Protein AF-A0AA37T1U9-F1 (afdb_monomer_lite)

Organism: NCBI:txid1444977

Radius of gyration: 21.86 Å; chains: 1; bounding box: 55×35×56 Å

Foldseek 3Di:
DVVLVPNVVCVVVVVVVLVVVVVVLVVVVVVCVVVVPLDDPVLNVVLVVLSVCLSPPVNPDDLVRNLVSVLVSLVSVLVSLVSNLVVVLVVLVVVLVVVVVPDPPPDPVNVLSVLLSVLLNLLSCLLSHLLSVLLSLLVSLLSLQLVLLVVQHHDPVSLVSLVVSLVVNVVSLVVSLVSLVVSCVSVVNQQVLSCVSVVCPVLSVCLSVLCVPQRNDPDRRPDNSVVSNVSSVVSSVSSVSSSVSSVVSSVVVVVVVVVVVVVVVVVD

Secondary structure (DSSP, 8-state):
-TTTTT-GGGHHHHHHHHHHHHHHHHHHHHHHHHTTTSS-HHHHHHHHHHHHHHHHHTTTS-HHHHHHHHHHHHHHHHHHHHHHHHHHHHHHHHHHHHHTTS-----HHHHHHHHHHHHHHHHHHIIIIIHHHHHHHHHHHHHHHHHHHHHT---HHHHHHHHHHHHHHHHHHHHHHHHHHHHHHHTTT--TTTTHHHHTHHHHHHHHHHIIIIISSSSPP-S-HHHHHHHHHHHHHHHHHHHHHHHHHHHHHHHHHHHHHHHHHTT-

pLDDT: mean 86.84, std 13.23, range [40.62, 98.62]

Structure (mmCIF, N/CA/C/O backbone):
data_AF-A0AA37T1U9-F1
#
_entry.id   AF-A0AA37T1U9-F1
#
loop_
_atom_site.group_PDB
_atom_site.id
_atom_site.type_symbol
_atom_site.label_atom_id
_atom_site.label_alt_id
_atom_site.label_comp_id
_atom_site.label_asym_id
_atom_site.label_entity_id
_atom_site.label_seq_id
_atom_site.pdbx_PDB_ins_code
_atom_site.Cartn_x
_atom_site.Cartn_y
_atom_site.Cartn_z
_atom_site.occupancy
_atom_site.B_iso_or_equiv
_atom_site.auth_seq_id
_atom_site.auth_comp_id
_atom_site.auth_asym_id
_atom_site.auth_atom_id
_atom_site.pdbx_PDB_model_num
ATOM 1 N N . MET A 1 1 ? -7.466 -6.494 13.284 1.00 63.72 1 MET A N 1
ATOM 2 C CA . MET A 1 1 ? -8.206 -5.483 14.079 1.00 63.72 1 MET A CA 1
ATOM 3 C C . MET A 1 1 ? -9.624 -5.948 14.398 1.00 63.72 1 MET A C 1
ATOM 5 O O . MET A 1 1 ? -9.853 -6.275 15.550 1.00 63.72 1 MET A O 1
ATOM 9 N N . SER A 1 2 ? -10.537 -6.102 13.427 1.00 65.94 2 SER A N 1
ATOM 10 C CA . SER A 1 2 ? -11.928 -6.525 13.705 1.00 65.94 2 SER A CA 1
ATOM 11 C C . SER A 1 2 ? -12.044 -7.895 14.392 1.00 65.94 2 SER A C 1
ATOM 13 O O . SER A 1 2 ? -12.827 -8.045 15.319 1.00 65.94 2 SER A O 1
ATOM 15 N N . LEU A 1 3 ? -11.214 -8.879 14.024 1.00 77.38 3 LEU A N 1
ATOM 16 C CA . LEU A 1 3 ? -11.204 -10.187 14.699 1.00 77.38 3 LEU A CA 1
ATOM 17 C C . LEU A 1 3 ? -10.866 -10.078 16.200 1.00 77.38 3 LEU A C 1
ATOM 19 O O . LEU A 1 3 ? -11.567 -10.642 17.030 1.00 77.38 3 LEU A O 1
ATOM 23 N N . ILE A 1 4 ? -9.828 -9.308 16.546 1.00 76.44 4 ILE A N 1
ATOM 24 C CA . ILE A 1 4 ? -9.384 -9.096 17.939 1.00 76.44 4 ILE A CA 1
ATOM 25 C C . ILE A 1 4 ? -10.393 -8.228 18.708 1.00 76.44 4 ILE A C 1
ATOM 27 O O . ILE A 1 4 ? -10.568 -8.393 19.909 1.00 76.44 4 ILE A O 1
ATOM 31 N N . ALA A 1 5 ? -11.128 -7.360 18.009 1.00 64.44 5 ALA A N 1
ATOM 32 C CA . ALA A 1 5 ? -12.250 -6.609 18.570 1.00 64.44 5 ALA A CA 1
ATOM 33 C C . ALA A 1 5 ? -13.519 -7.465 18.808 1.00 64.44 5 ALA A C 1
ATOM 35 O O . ALA A 1 5 ? -14.554 -6.913 19.172 1.00 64.44 5 ALA A O 1
ATOM 36 N N . GLY A 1 6 ? -13.457 -8.791 18.610 1.00 67.94 6 GLY A N 1
ATOM 37 C CA . GLY A 1 6 ? -14.530 -9.739 18.940 1.00 67.94 6 GLY A CA 1
ATOM 38 C C . GLY A 1 6 ? -15.396 -10.195 17.761 1.00 67.94 6 GLY A C 1
ATOM 39 O O . GLY A 1 6 ? -16.350 -10.944 17.958 1.00 67.94 6 GLY A O 1
ATOM 40 N N . TYR A 1 7 ? -15.084 -9.786 16.527 1.00 69.31 7 TYR A N 1
ATOM 41 C CA . TYR A 1 7 ? -15.850 -10.187 15.343 1.00 69.31 7 TYR A CA 1
ATOM 42 C C . TYR A 1 7 ? -15.327 -11.513 14.763 1.00 69.31 7 TYR A C 1
ATOM 44 O O . TYR A 1 7 ? -14.538 -11.532 13.814 1.00 69.31 7 TYR A O 1
ATOM 52 N N . GLU A 1 8 ? -15.791 -12.639 15.311 1.00 77.38 8 GLU A N 1
ATOM 53 C CA . GLU A 1 8 ? -15.346 -13.996 14.932 1.00 77.38 8 GLU A CA 1
ATOM 54 C C . GLU A 1 8 ? -15.611 -14.371 13.465 1.00 77.38 8 GLU A C 1
ATOM 56 O O . GLU A 1 8 ? -14.924 -15.229 12.910 1.00 77.38 8 GLU A O 1
ATOM 61 N N . GLN A 1 9 ? -16.551 -13.691 12.802 1.00 77.69 9 GLN A N 1
ATOM 62 C CA . GLN A 1 9 ? -16.885 -13.907 11.388 1.00 77.69 9 GLN A CA 1
ATOM 63 C C . GLN A 1 9 ? -15.682 -13.763 10.435 1.00 77.69 9 GLN A C 1
ATOM 65 O O . GLN A 1 9 ? -15.676 -14.356 9.361 1.00 77.69 9 GLN A O 1
ATOM 70 N N . PHE A 1 10 ? -14.640 -13.028 10.839 1.00 79.19 10 PHE A N 1
ATOM 71 C CA . PHE A 1 10 ? -13.419 -12.834 10.051 1.00 79.19 10 PHE A CA 1
ATOM 72 C C . PHE A 1 10 ? -12.339 -13.898 10.306 1.00 79.19 10 PHE A C 1
ATOM 74 O O . PHE A 1 10 ? -11.266 -13.836 9.709 1.00 79.19 10 PHE A O 1
ATOM 81 N N . SER A 1 11 ? -12.579 -14.871 11.190 1.00 82.94 11 SER A N 1
ATOM 82 C CA . SER A 1 11 ? -11.563 -15.842 11.622 1.00 82.94 11 SER A CA 1
ATOM 83 C C . SER A 1 11 ? -11.052 -16.722 10.473 1.00 82.94 11 SER A C 1
ATOM 85 O O . SER A 1 11 ? -9.843 -16.879 10.286 1.00 82.94 11 SER A O 1
ATOM 87 N N . SER A 1 12 ? -11.956 -17.251 9.643 1.00 86.44 12 SER A N 1
ATOM 88 C CA . SER A 1 12 ? -11.595 -18.125 8.516 1.00 86.44 12 SER A CA 1
ATOM 89 C C . SER A 1 12 ? -10.778 -17.390 7.448 1.00 86.44 12 SER A C 1
ATOM 91 O O . SER A 1 12 ? -9.769 -17.910 6.959 1.00 86.44 12 SER A O 1
ATOM 93 N N . GLU A 1 13 ? -11.181 -16.163 7.122 1.00 87.25 13 GLU A N 1
ATOM 94 C CA . GLU A 1 13 ? -10.484 -15.287 6.184 1.00 87.25 13 GLU A CA 1
ATOM 95 C C . GLU A 1 13 ? -9.116 -14.871 6.732 1.00 87.25 13 GLU A C 1
ATOM 97 O O . GLU A 1 13 ? -8.111 -14.994 6.032 1.00 87.25 13 GLU A O 1
ATOM 102 N N . PHE A 1 14 ? -9.040 -14.489 8.009 1.00 88.56 14 PHE A N 1
ATOM 103 C CA . PHE A 1 14 ? -7.784 -14.147 8.672 1.00 88.56 14 PHE A CA 1
ATOM 104 C C . PHE A 1 14 ? -6.778 -15.306 8.632 1.00 88.56 14 PHE A C 1
ATOM 106 O O . PHE A 1 14 ? -5.638 -15.115 8.210 1.00 88.56 14 PHE A O 1
ATOM 113 N N . LEU A 1 15 ? -7.195 -16.528 8.981 1.00 89.50 15 LEU A N 1
ATOM 114 C CA . LEU A 1 15 ? -6.331 -17.716 8.917 1.00 89.50 15 LEU A CA 1
ATOM 115 C C . LEU A 1 15 ? -5.935 -18.077 7.478 1.00 89.50 15 LEU A C 1
ATOM 117 O O . LEU A 1 15 ? -4.863 -18.639 7.236 1.00 89.50 15 LEU A O 1
ATOM 121 N N . SER A 1 16 ? -6.792 -17.790 6.497 1.00 92.75 16 SER A N 1
ATOM 122 C CA . SER A 1 16 ? -6.440 -17.914 5.080 1.00 92.75 16 SER A CA 1
ATOM 123 C C . SER A 1 16 ? -5.344 -16.917 4.698 1.00 92.75 16 SER A C 1
ATOM 125 O O . SER A 1 16 ? -4.316 -17.319 4.149 1.00 92.75 16 SER A O 1
ATOM 127 N N . LEU A 1 17 ? -5.511 -15.640 5.048 1.00 92.25 17 LEU A N 1
ATOM 128 C CA . LEU A 1 17 ? -4.544 -14.577 4.768 1.00 92.25 17 LEU A CA 1
ATOM 129 C C . LEU A 1 17 ? -3.208 -14.822 5.472 1.00 92.25 17 LEU A C 1
ATOM 131 O O . LEU A 1 17 ? -2.163 -14.729 4.833 1.00 92.25 17 LEU A O 1
ATOM 135 N N . GLN A 1 18 ? -3.225 -15.226 6.742 1.00 92.31 18 GLN A N 1
ATOM 136 C CA . GLN A 1 18 ? -2.014 -15.559 7.493 1.00 92.31 18 GLN A CA 1
ATOM 137 C C . GLN A 1 18 ? -1.213 -16.670 6.798 1.00 92.31 18 GLN A C 1
ATOM 139 O O . GLN A 1 18 ? -0.009 -16.526 6.583 1.00 92.31 18 GLN A O 1
ATOM 144 N N . ARG A 1 19 ? -1.880 -17.739 6.338 1.00 93.31 19 ARG A N 1
ATOM 145 C CA . ARG A 1 19 ? -1.229 -18.810 5.561 1.00 93.31 19 ARG A CA 1
ATOM 146 C C . ARG A 1 19 ? -0.665 -18.313 4.231 1.00 93.31 19 ARG A C 1
ATOM 148 O O . ARG A 1 19 ? 0.414 -18.747 3.826 1.00 93.31 19 ARG A O 1
ATOM 155 N N . GLN A 1 20 ? -1.372 -17.418 3.544 1.00 95.06 20 GLN A N 1
ATOM 156 C CA . GLN A 1 20 ? -0.896 -16.837 2.287 1.00 95.06 20 GLN A CA 1
ATOM 157 C C . GLN A 1 20 ? 0.350 -15.972 2.497 1.00 95.06 20 GLN A C 1
ATOM 159 O O . GLN A 1 20 ? 1.315 -16.116 1.743 1.00 95.06 20 GLN A O 1
ATOM 164 N N . VAL A 1 21 ? 0.365 -15.129 3.533 1.00 93.94 21 VAL A N 1
ATOM 165 C CA . VAL A 1 21 ? 1.533 -14.311 3.889 1.00 93.94 21 VAL A CA 1
ATOM 166 C C . VAL A 1 21 ? 2.709 -15.204 4.270 1.00 93.94 21 VAL A C 1
ATOM 168 O O . VAL A 1 21 ? 3.787 -15.041 3.704 1.00 93.94 21 VAL A O 1
ATOM 171 N N . ALA A 1 22 ? 2.497 -16.221 5.110 1.00 93.12 22 ALA A N 1
ATOM 172 C CA . ALA A 1 22 ? 3.540 -17.182 5.470 1.00 93.12 22 ALA A CA 1
ATOM 173 C C . ALA A 1 22 ? 4.131 -17.890 4.236 1.00 93.12 22 ALA A C 1
ATOM 175 O O . ALA A 1 22 ? 5.347 -18.060 4.131 1.00 93.12 22 ALA A O 1
ATOM 176 N N . ARG A 1 23 ? 3.296 -18.266 3.255 1.00 94.38 23 ARG A N 1
ATOM 177 C CA . ARG A 1 23 ? 3.772 -18.854 1.991 1.00 94.38 23 ARG A CA 1
ATOM 178 C C . ARG A 1 23 ? 4.632 -17.868 1.200 1.00 94.38 23 ARG A C 1
ATOM 180 O O . ARG A 1 23 ? 5.721 -18.239 0.774 1.00 94.38 23 ARG A O 1
ATOM 187 N N . ARG A 1 24 ? 4.166 -16.627 1.023 1.00 94.25 24 ARG A N 1
ATOM 188 C CA . ARG A 1 24 ? 4.902 -15.578 0.292 1.00 94.25 24 ARG A CA 1
ATOM 189 C C . ARG A 1 24 ? 6.223 -15.225 0.981 1.00 94.25 24 ARG A C 1
ATOM 191 O O . ARG A 1 24 ? 7.227 -15.059 0.300 1.00 94.25 24 ARG A O 1
ATOM 198 N N . MET A 1 25 ? 6.244 -15.208 2.312 1.00 92.94 25 MET A N 1
ATOM 199 C CA . MET A 1 25 ? 7.451 -15.012 3.117 1.00 92.94 25 MET A CA 1
ATOM 200 C C . MET A 1 25 ? 8.491 -16.108 2.881 1.00 92.94 25 MET A C 1
ATOM 202 O O . MET A 1 25 ? 9.654 -15.802 2.629 1.00 92.94 25 MET A O 1
ATOM 206 N N . ARG A 1 26 ? 8.078 -17.381 2.879 1.00 91.50 26 ARG A N 1
ATOM 207 C CA . ARG A 1 26 ? 8.983 -18.500 2.559 1.00 91.50 26 ARG A CA 1
ATOM 208 C C . ARG A 1 26 ? 9.522 -18.407 1.135 1.00 91.50 26 ARG A C 1
ATOM 210 O O . ARG A 1 26 ? 10.700 -18.663 0.916 1.00 91.50 26 ARG A O 1
ATOM 217 N N . THR A 1 27 ? 8.683 -18.019 0.175 1.00 91.62 27 THR A N 1
ATOM 218 C CA . THR A 1 27 ? 9.116 -17.788 -1.209 1.00 91.62 27 THR A CA 1
ATOM 219 C C . THR A 1 27 ? 10.162 -16.675 -1.282 1.00 91.62 27 THR A C 1
ATOM 221 O O . THR A 1 27 ? 11.215 -16.884 -1.877 1.00 91.62 27 THR A O 1
ATOM 224 N N . LEU A 1 28 ? 9.925 -15.535 -0.626 1.00 90.31 28 LEU A N 1
ATOM 225 C CA . LEU A 1 28 ? 10.885 -14.430 -0.558 1.00 90.31 28 LEU A CA 1
ATOM 226 C C . LEU A 1 28 ? 12.222 -14.869 0.056 1.00 90.31 28 LEU A C 1
ATOM 228 O O . LEU A 1 28 ? 13.273 -14.561 -0.495 1.00 90.31 28 LEU A O 1
ATOM 232 N N . GLN A 1 29 ? 12.189 -15.615 1.163 1.00 88.44 29 GLN A N 1
ATOM 233 C CA . GLN A 1 29 ? 13.391 -16.153 1.810 1.00 88.44 29 GLN A CA 1
ATOM 234 C C . GLN A 1 29 ? 14.154 -17.112 0.891 1.00 88.44 29 GLN A C 1
ATOM 236 O O . GLN A 1 29 ? 15.370 -16.995 0.760 1.00 88.44 29 GLN A O 1
ATOM 241 N N . ALA A 1 30 ? 13.452 -18.028 0.218 1.00 89.31 30 ALA A N 1
ATOM 242 C CA . ALA A 1 30 ? 14.063 -18.966 -0.720 1.00 89.31 30 ALA A CA 1
ATOM 243 C C . ALA A 1 30 ? 14.754 -18.238 -1.884 1.00 89.31 30 ALA A C 1
ATOM 245 O O . ALA A 1 30 ? 15.909 -18.537 -2.185 1.00 89.31 30 ALA A O 1
ATOM 246 N N . PHE A 1 31 ? 14.091 -17.242 -2.483 1.00 88.31 31 PHE A N 1
ATOM 247 C CA . PHE A 1 31 ? 14.699 -16.406 -3.521 1.00 88.31 31 PHE A CA 1
ATOM 248 C C . PHE A 1 31 ? 15.913 -15.644 -2.994 1.00 88.31 31 PHE A C 1
ATOM 250 O O . PHE A 1 31 ? 16.973 -15.663 -3.611 1.00 88.31 31 PHE A O 1
ATOM 257 N N . ALA A 1 32 ? 15.796 -15.021 -1.824 1.00 87.06 32 ALA A N 1
ATOM 258 C CA . ALA A 1 32 ? 16.887 -14.246 -1.254 1.00 87.06 32 ALA A CA 1
ATOM 259 C C . ALA A 1 32 ? 18.130 -15.101 -0.952 1.00 87.06 32 ALA A C 1
ATOM 261 O O . ALA A 1 32 ? 19.250 -14.651 -1.192 1.00 87.06 32 ALA A O 1
ATOM 262 N N . HIS A 1 33 ? 17.937 -16.345 -0.496 1.00 85.00 33 HIS A N 1
ATOM 263 C CA . HIS A 1 33 ? 19.025 -17.304 -0.310 1.00 85.00 33 HIS A CA 1
ATOM 264 C C . HIS A 1 33 ? 19.707 -17.687 -1.625 1.00 85.00 33 HIS A C 1
ATOM 266 O O . HIS A 1 33 ? 20.926 -17.820 -1.643 1.00 85.00 33 HIS A O 1
ATOM 272 N N . GLN A 1 34 ? 18.952 -17.834 -2.717 1.00 86.06 34 GLN A N 1
ATOM 273 C CA . GLN A 1 34 ? 19.501 -18.178 -4.033 1.00 86.06 34 GLN A CA 1
ATOM 274 C C . GLN A 1 34 ? 20.235 -17.007 -4.693 1.00 86.06 34 GLN A C 1
ATOM 276 O O . GLN A 1 34 ? 21.207 -17.208 -5.413 1.00 86.06 34 GLN A O 1
ATOM 281 N N . SER A 1 35 ? 19.794 -15.773 -4.449 1.00 81.88 35 SER A N 1
ATOM 282 C CA . SER A 1 35 ? 20.350 -14.596 -5.118 1.00 81.88 35 SER A CA 1
ATOM 283 C C . SER A 1 35 ? 21.586 -13.997 -4.433 1.00 81.88 35 SER A C 1
ATOM 285 O O . SER A 1 35 ? 22.041 -12.954 -4.898 1.00 81.88 35 SER A O 1
ATOM 287 N N . HIS A 1 36 ? 22.079 -14.621 -3.345 1.00 66.75 36 HIS A N 1
ATOM 288 C CA . HIS A 1 36 ? 23.274 -14.394 -2.492 1.00 66.75 36 HIS A CA 1
ATOM 289 C C . HIS A 1 36 ? 23.684 -12.958 -2.086 1.00 66.75 36 HIS A C 1
ATOM 291 O O . HIS A 1 36 ? 24.425 -12.784 -1.121 1.00 66.75 36 HIS A O 1
ATOM 297 N N . HIS A 1 37 ? 23.171 -11.917 -2.735 1.00 75.12 37 HIS A N 1
ATOM 298 C CA . HIS A 1 37 ? 23.549 -10.525 -2.539 1.00 75.12 37 HIS A CA 1
ATOM 299 C C . HIS A 1 37 ? 22.387 -9.544 -2.689 1.00 75.12 37 HIS A C 1
ATOM 301 O O . HIS A 1 37 ? 22.554 -8.404 -2.259 1.00 75.12 37 HIS A O 1
ATOM 307 N N . LEU A 1 38 ? 21.234 -9.927 -3.267 1.00 80.62 38 LEU A N 1
ATOM 308 C CA . LEU A 1 38 ? 20.110 -9.007 -3.527 1.00 80.62 38 LEU A CA 1
ATOM 309 C C . LEU A 1 38 ? 19.501 -8.408 -2.254 1.00 80.62 38 LEU A C 1
ATOM 311 O O . LEU A 1 38 ? 19.182 -7.220 -2.234 1.00 80.62 38 LEU A O 1
ATOM 315 N N . LEU A 1 39 ? 19.392 -9.198 -1.184 1.00 85.12 39 LEU A N 1
ATOM 316 C CA . LEU A 1 39 ? 18.848 -8.760 0.098 1.00 85.12 39 LEU A CA 1
ATOM 317 C C . LEU A 1 39 ? 19.840 -9.049 1.230 1.00 85.12 39 LEU A C 1
ATOM 319 O O . LEU A 1 39 ? 20.331 -10.170 1.332 1.00 85.12 39 LEU A O 1
ATOM 323 N N . PRO A 1 40 ? 20.150 -8.062 2.090 1.00 85.62 40 PRO A N 1
ATOM 324 C CA . PRO A 1 40 ? 20.958 -8.294 3.282 1.00 85.62 40 PRO A CA 1
ATOM 325 C C . PRO A 1 40 ? 20.291 -9.289 4.248 1.00 85.62 40 PRO A C 1
ATOM 327 O O . PRO A 1 40 ? 19.117 -9.125 4.586 1.00 85.62 40 PRO A O 1
ATOM 330 N N . ASN A 1 41 ? 21.046 -10.272 4.756 1.00 85.31 41 ASN A N 1
ATOM 331 C CA . ASN A 1 41 ? 20.526 -11.292 5.685 1.00 85.31 41 ASN A CA 1
ATOM 332 C C . ASN A 1 41 ? 19.880 -10.682 6.937 1.00 85.31 41 ASN A C 1
ATOM 334 O O . ASN A 1 41 ? 18.813 -11.115 7.357 1.00 85.31 41 ASN A O 1
ATOM 338 N N . ASN A 1 42 ? 20.466 -9.612 7.478 1.00 87.62 42 ASN A N 1
ATOM 339 C CA . ASN A 1 42 ? 19.926 -8.921 8.649 1.00 87.62 42 ASN A CA 1
ATOM 340 C C . ASN A 1 42 ? 18.524 -8.324 8.414 1.00 87.62 42 ASN A C 1
ATOM 342 O O . ASN A 1 42 ? 17.752 -8.210 9.361 1.00 87.62 42 ASN A O 1
ATOM 346 N N . GLN A 1 43 ? 18.181 -7.926 7.183 1.00 87.00 43 GLN A N 1
ATOM 347 C CA . GLN A 1 43 ? 16.838 -7.438 6.853 1.00 87.00 43 GLN A CA 1
ATOM 348 C C . GLN A 1 43 ? 15.835 -8.591 6.766 1.00 87.00 43 GLN A C 1
ATOM 350 O O . GLN A 1 43 ? 14.711 -8.464 7.243 1.00 87.00 43 GLN A O 1
ATOM 355 N N . LEU A 1 44 ? 16.250 -9.735 6.218 1.00 88.19 44 LEU A N 1
ATOM 356 C CA . LEU A 1 44 ? 15.413 -10.936 6.142 1.00 88.19 44 LEU A CA 1
ATOM 357 C C . LEU A 1 44 ? 15.134 -11.528 7.523 1.00 88.19 44 LEU A C 1
ATOM 359 O O . LEU A 1 44 ? 14.008 -11.934 7.791 1.00 88.19 44 LEU A O 1
ATOM 363 N N . GLU A 1 45 ? 16.135 -11.551 8.403 1.00 90.50 45 GLU A N 1
ATOM 364 C CA . GLU A 1 45 ? 15.989 -12.002 9.790 1.00 90.50 45 GLU A CA 1
ATOM 365 C C . GLU A 1 45 ? 15.038 -11.098 10.575 1.00 90.50 45 GLU A C 1
ATOM 367 O O . GLU A 1 45 ? 14.151 -11.597 11.268 1.00 90.50 45 GLU A O 1
ATOM 372 N N . LYS A 1 46 ? 15.165 -9.772 10.422 1.00 91.88 46 LYS A N 1
ATOM 373 C CA . LYS A 1 46 ? 14.226 -8.808 11.017 1.00 91.88 46 LYS A CA 1
ATOM 374 C C . LYS A 1 46 ? 12.802 -9.040 10.524 1.00 91.88 46 LYS A C 1
ATOM 376 O O . LYS A 1 46 ? 11.903 -9.171 11.347 1.00 91.88 46 LYS A O 1
ATOM 381 N N . LEU A 1 47 ? 12.621 -9.182 9.211 1.00 92.94 47 LEU A N 1
ATOM 382 C CA . LEU A 1 47 ? 11.314 -9.423 8.605 1.00 92.94 47 LEU A CA 1
ATOM 383 C C . LEU A 1 47 ? 10.696 -10.750 9.064 1.00 92.94 47 LEU A C 1
ATOM 385 O O . LEU A 1 47 ? 9.513 -10.804 9.399 1.00 92.94 47 LEU A O 1
ATOM 389 N N . ALA A 1 48 ? 11.496 -11.816 9.122 1.00 92.50 48 ALA A N 1
ATOM 390 C CA . ALA A 1 48 ? 11.068 -13.121 9.616 1.00 92.50 48 ALA A CA 1
ATOM 391 C C . ALA A 1 48 ? 10.667 -13.064 11.096 1.00 92.50 48 ALA A C 1
ATOM 393 O O . ALA A 1 48 ? 9.639 -13.623 11.475 1.00 92.50 48 ALA A O 1
ATOM 394 N N . SER A 1 49 ? 11.450 -12.360 11.916 1.00 93.25 49 SER A N 1
ATOM 395 C CA . SER A 1 49 ? 11.171 -12.158 13.339 1.00 93.25 49 SER A CA 1
ATOM 396 C C . SER A 1 49 ? 9.880 -11.363 13.553 1.00 93.25 49 SER A C 1
ATOM 398 O O . SER A 1 49 ? 9.005 -11.801 14.299 1.00 93.25 49 SER A O 1
ATOM 400 N N . SER A 1 50 ? 9.700 -10.250 12.835 1.00 94.06 50 SER A N 1
ATOM 401 C CA . SER A 1 50 ? 8.473 -9.448 12.892 1.00 94.06 50 SER A CA 1
ATOM 402 C C . SER A 1 50 ? 7.242 -10.240 12.450 1.00 94.06 50 SER A C 1
ATOM 404 O O . SER A 1 50 ? 6.210 -10.172 13.115 1.00 94.06 50 SER A O 1
ATOM 406 N N . TRP A 1 51 ? 7.345 -11.052 11.392 1.00 95.31 51 TRP A N 1
ATOM 407 C CA . TRP A 1 51 ? 6.252 -11.946 11.000 1.00 95.31 51 TRP A CA 1
ATOM 408 C C . TRP A 1 51 ? 5.956 -13.008 12.066 1.00 95.31 51 TRP A C 1
ATOM 410 O O . TRP A 1 51 ? 4.797 -13.222 12.410 1.00 95.31 51 TRP A O 1
ATOM 420 N N . SER A 1 52 ? 6.989 -13.643 12.628 1.00 93.38 52 SER A N 1
ATOM 421 C CA . SER A 1 52 ? 6.834 -14.656 13.679 1.00 93.38 52 SER A CA 1
ATOM 422 C C . SER A 1 52 ? 6.147 -14.093 14.924 1.00 93.38 52 SER A C 1
ATOM 424 O O . SER A 1 52 ? 5.332 -14.783 15.535 1.00 93.38 52 SER A O 1
ATOM 426 N N . MET A 1 53 ? 6.456 -12.845 15.291 1.00 92.62 53 MET A N 1
ATOM 427 C CA . MET A 1 53 ? 5.808 -12.137 16.397 1.00 92.62 53 MET A CA 1
ATOM 428 C C . MET A 1 53 ? 4.310 -11.957 16.136 1.00 92.62 53 MET A C 1
ATOM 430 O O . MET A 1 53 ? 3.505 -12.287 16.999 1.00 92.62 53 MET A O 1
ATOM 434 N N . ILE A 1 54 ? 3.930 -11.532 14.928 1.00 93.19 54 ILE A N 1
ATOM 435 C CA . ILE A 1 54 ? 2.521 -11.404 14.529 1.00 93.19 54 ILE A CA 1
ATOM 436 C C . ILE A 1 54 ? 1.826 -12.769 14.529 1.00 93.19 54 ILE A C 1
ATOM 438 O O . ILE A 1 54 ? 0.749 -12.918 15.099 1.00 93.19 54 ILE A O 1
ATOM 442 N N . GLU A 1 55 ? 2.424 -13.774 13.886 1.00 92.44 55 GLU A N 1
ATOM 443 C CA . GLU A 1 55 ? 1.820 -15.097 13.702 1.00 92.44 55 GLU A CA 1
ATOM 444 C C . GLU A 1 55 ? 1.515 -15.786 15.039 1.00 92.44 55 GLU A C 1
ATOM 446 O O . GLU A 1 55 ? 0.456 -16.398 15.186 1.00 92.44 55 GLU A O 1
ATOM 451 N N . GLN A 1 56 ? 2.409 -15.643 16.019 1.00 90.44 56 GLN A N 1
ATOM 452 C CA . GLN A 1 56 ? 2.301 -16.297 17.326 1.00 90.44 56 GLN A CA 1
ATOM 453 C C . GLN A 1 56 ? 1.630 -15.419 18.395 1.00 90.44 56 GLN A C 1
ATOM 455 O O . GLN A 1 56 ? 1.046 -15.955 19.337 1.00 90.44 56 GLN A O 1
ATOM 460 N N . GLY A 1 57 ? 1.730 -14.092 18.275 1.00 88.12 57 GLY A N 1
ATOM 461 C CA . GLY A 1 57 ? 1.335 -13.129 19.309 1.00 88.12 57 GLY A CA 1
ATOM 462 C C . GLY A 1 57 ? -0.089 -12.594 19.191 1.00 88.12 57 GLY A C 1
ATOM 463 O O . GLY A 1 57 ? -0.701 -12.297 20.216 1.00 88.12 57 GLY A O 1
ATOM 464 N N . TRP A 1 58 ? -0.671 -12.564 17.984 1.00 88.00 58 TRP A N 1
ATOM 465 C CA . TRP A 1 58 ? -1.876 -11.767 17.697 1.00 88.00 58 TRP A CA 1
ATOM 466 C C . TRP A 1 58 ? -3.096 -12.036 18.595 1.00 88.00 58 TRP A C 1
ATOM 468 O O . TRP A 1 58 ? -3.954 -11.171 18.729 1.00 88.00 58 TRP A O 1
ATOM 478 N N . GLN A 1 59 ? -3.207 -13.227 19.190 1.00 87.00 59 GLN A N 1
ATOM 479 C CA . GLN A 1 59 ? -4.313 -13.597 20.087 1.00 87.00 59 GLN A CA 1
ATOM 480 C C . GLN A 1 59 ? -4.196 -12.975 21.483 1.00 87.00 59 GLN A C 1
ATOM 482 O O . GLN A 1 59 ? -5.186 -12.896 22.206 1.00 87.00 59 GLN A O 1
ATOM 487 N N . ARG A 1 60 ? -2.974 -12.625 21.890 1.00 88.06 60 ARG A N 1
ATOM 488 C CA . ARG A 1 60 ? -2.638 -12.099 23.220 1.00 88.06 60 ARG A CA 1
ATOM 489 C C . ARG A 1 60 ? -2.358 -10.603 23.195 1.00 88.06 60 ARG A C 1
ATOM 491 O O . ARG A 1 60 ? -2.430 -9.970 24.243 1.00 88.06 60 ARG A O 1
ATOM 498 N N . ASP A 1 61 ? -2.046 -10.074 22.019 1.00 88.81 61 ASP A N 1
ATOM 499 C CA . ASP A 1 61 ? -1.800 -8.656 21.810 1.00 88.81 61 ASP A CA 1
ATOM 500 C C . ASP A 1 61 ? -3.095 -7.853 21.976 1.00 88.81 61 ASP A C 1
ATOM 502 O O . ASP A 1 61 ? -4.178 -8.261 21.541 1.00 88.81 61 ASP A O 1
ATOM 506 N N . SER A 1 62 ? -2.984 -6.658 22.551 1.00 89.38 62 SER A N 1
ATOM 507 C CA . SER A 1 62 ? -4.046 -5.665 22.436 1.00 89.38 62 SER A CA 1
ATOM 508 C C . SER A 1 62 ? -4.270 -5.291 20.966 1.00 89.38 62 SER A C 1
ATOM 510 O O . SER A 1 62 ? -3.392 -5.423 20.109 1.00 89.38 62 SER A O 1
ATOM 512 N N . VAL A 1 63 ? -5.457 -4.760 20.659 1.00 88.06 63 VAL A N 1
ATOM 513 C CA . VAL A 1 63 ? -5.789 -4.307 19.298 1.00 88.06 63 VAL A CA 1
ATOM 514 C C . VAL A 1 63 ? -4.752 -3.307 18.771 1.00 88.06 63 VAL A C 1
ATOM 516 O O . VAL A 1 63 ? -4.378 -3.367 17.599 1.00 88.06 63 VAL A O 1
ATOM 519 N N . MET A 1 64 ? -4.262 -2.420 19.642 1.00 89.50 64 MET A N 1
ATOM 520 C CA . MET A 1 64 ? -3.296 -1.395 19.267 1.00 89.50 64 MET A CA 1
ATOM 521 C C . MET A 1 64 ? -1.886 -1.959 19.063 1.00 89.50 64 MET A C 1
ATOM 523 O O . MET A 1 64 ? -1.212 -1.575 18.114 1.00 89.50 64 MET A O 1
ATOM 527 N N . GLU A 1 65 ? -1.443 -2.905 19.892 1.00 91.50 65 GLU A N 1
ATOM 528 C CA . GLU A 1 65 ? -0.174 -3.613 19.665 1.00 91.50 65 GLU A CA 1
ATOM 529 C C . GLU A 1 65 ? -0.207 -4.378 18.343 1.00 91.50 65 GLU A C 1
ATOM 531 O O . GLU A 1 65 ? 0.711 -4.254 17.534 1.00 91.50 65 GLU A O 1
ATOM 536 N N . ASN A 1 66 ? -1.309 -5.081 18.062 1.00 91.62 66 ASN A N 1
ATOM 537 C CA . ASN A 1 66 ? -1.485 -5.780 16.796 1.00 91.62 66 ASN A CA 1
ATOM 538 C C . ASN A 1 66 ? -1.409 -4.810 15.602 1.00 91.62 66 ASN A C 1
ATOM 540 O O . ASN A 1 66 ? -0.701 -5.081 14.631 1.00 91.62 66 ASN A O 1
ATOM 544 N N . PHE A 1 67 ? -2.077 -3.654 15.685 1.00 92.62 67 PHE A N 1
ATOM 545 C CA . PHE A 1 67 ? -1.982 -2.599 14.673 1.00 92.62 67 PHE A CA 1
ATOM 546 C C . PHE A 1 67 ? -0.537 -2.150 14.422 1.00 92.62 67 PHE A C 1
ATOM 548 O O . PHE A 1 67 ? -0.117 -2.051 13.266 1.00 92.62 67 PHE A O 1
ATOM 555 N N . GLU A 1 68 ? 0.223 -1.893 15.486 1.00 93.75 68 GLU A N 1
ATOM 556 C CA . GLU A 1 68 ? 1.611 -1.438 15.390 1.00 93.75 68 GLU A CA 1
ATOM 5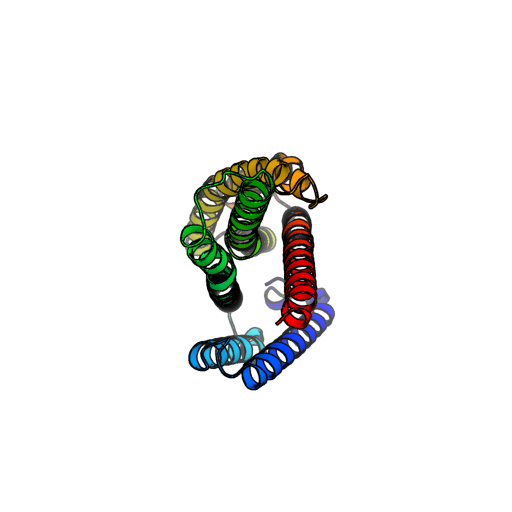57 C C . GLU A 1 68 ? 2.530 -2.522 14.825 1.00 93.75 68 GLU A C 1
ATOM 559 O O . GLU A 1 68 ? 3.339 -2.231 13.946 1.00 93.75 68 GLU A O 1
ATOM 564 N N . PHE A 1 69 ? 2.376 -3.781 15.243 1.00 95.00 69 PHE A N 1
ATOM 565 C CA . PHE A 1 69 ? 3.176 -4.883 14.707 1.00 95.00 69 PHE A CA 1
ATOM 566 C C . PHE A 1 69 ? 2.924 -5.095 13.213 1.00 95.00 69 PHE A C 1
ATOM 568 O O . PHE A 1 69 ? 3.882 -5.199 12.444 1.00 95.00 69 PHE A O 1
ATOM 575 N N . HIS A 1 70 ? 1.661 -5.086 12.775 1.00 94.88 70 HIS A N 1
ATOM 576 C CA . HIS A 1 70 ? 1.332 -5.173 11.352 1.00 94.88 70 HIS A CA 1
ATOM 577 C C . HIS A 1 70 ? 1.866 -3.967 10.568 1.00 94.88 70 HIS A C 1
ATOM 579 O O . HIS A 1 70 ? 2.494 -4.164 9.529 1.00 94.88 70 HIS A O 1
ATOM 585 N N . SER A 1 71 ? 1.686 -2.745 11.077 1.00 95.25 71 SER A N 1
ATOM 586 C CA . SER A 1 71 ? 2.211 -1.522 10.448 1.00 95.25 71 SER A CA 1
ATOM 587 C C . SER A 1 71 ? 3.732 -1.580 10.293 1.00 95.25 71 SER A C 1
ATOM 589 O O . SER A 1 71 ? 4.267 -1.321 9.218 1.00 95.25 71 SER A O 1
ATOM 591 N N . HIS A 1 72 ? 4.438 -1.989 11.348 1.00 95.56 72 HIS A N 1
ATOM 592 C CA . HIS A 1 72 ? 5.889 -2.121 11.337 1.00 95.56 72 HIS A CA 1
ATOM 593 C C . HIS A 1 72 ? 6.366 -3.185 10.342 1.00 95.56 72 HIS A C 1
ATOM 595 O O . HIS A 1 72 ? 7.332 -2.974 9.609 1.00 95.56 72 HIS A O 1
ATOM 601 N N . PHE A 1 73 ? 5.675 -4.324 10.277 1.00 96.19 73 PHE A N 1
ATOM 602 C CA . PHE A 1 73 ? 5.972 -5.374 9.308 1.00 96.19 73 PHE A CA 1
ATOM 603 C C . PHE A 1 73 ? 5.801 -4.887 7.861 1.00 96.19 73 PHE A C 1
ATOM 605 O O . PHE A 1 73 ? 6.681 -5.121 7.030 1.00 96.19 73 PHE A O 1
ATOM 612 N N . ILE A 1 74 ? 4.721 -4.158 7.558 1.00 96.44 74 ILE A N 1
ATOM 613 C CA . ILE A 1 74 ? 4.526 -3.567 6.226 1.00 96.44 74 ILE A CA 1
ATOM 614 C C . ILE A 1 74 ? 5.612 -2.529 5.922 1.00 96.44 74 ILE A C 1
ATOM 616 O O . ILE A 1 74 ? 6.180 -2.549 4.833 1.00 96.44 74 ILE A O 1
ATOM 620 N N . GLU A 1 75 ? 5.983 -1.675 6.874 1.00 95.44 75 GLU A N 1
ATOM 621 C CA . GLU A 1 75 ? 7.080 -0.715 6.693 1.00 95.44 75 GLU A CA 1
ATOM 622 C C . GLU A 1 75 ? 8.412 -1.397 6.353 1.00 95.44 75 GLU A C 1
ATOM 624 O O . GLU A 1 75 ? 9.137 -0.918 5.478 1.00 95.44 75 GLU A O 1
ATOM 629 N N . GLN A 1 76 ? 8.731 -2.532 6.981 1.00 95.19 76 GLN A N 1
ATOM 630 C CA . GLN A 1 76 ? 9.918 -3.317 6.628 1.00 95.19 76 GLN A CA 1
ATOM 631 C C . GLN A 1 76 ? 9.839 -3.870 5.195 1.00 95.19 76 GLN A C 1
ATOM 633 O O . GLN A 1 76 ? 10.833 -3.821 4.465 1.00 95.19 76 GLN A O 1
ATOM 638 N N . LEU A 1 77 ? 8.667 -4.341 4.750 1.00 95.31 77 LEU A N 1
ATOM 639 C CA . LEU A 1 77 ? 8.460 -4.770 3.359 1.00 95.31 77 LEU A CA 1
ATOM 640 C C . LEU A 1 77 ? 8.647 -3.610 2.373 1.00 95.31 77 LEU A C 1
ATOM 642 O O . LEU A 1 77 ? 9.316 -3.776 1.352 1.00 95.31 77 LEU A O 1
ATOM 646 N N . LEU A 1 78 ? 8.118 -2.426 2.690 1.00 95.25 78 LEU A N 1
ATOM 647 C CA . LEU A 1 78 ? 8.295 -1.223 1.873 1.00 95.25 78 LEU A CA 1
ATOM 648 C C . LEU A 1 78 ? 9.775 -0.817 1.777 1.00 95.25 78 LEU A C 1
ATOM 650 O O . LEU A 1 78 ? 10.251 -0.461 0.699 1.00 95.25 78 LEU A O 1
ATOM 654 N N . GLN A 1 79 ? 10.534 -0.927 2.871 1.00 93.50 79 GLN A N 1
ATOM 655 C CA . GLN A 1 79 ? 11.981 -0.676 2.864 1.00 93.50 79 GLN A CA 1
ATOM 656 C C . GLN A 1 79 ? 12.738 -1.672 1.981 1.00 93.50 79 GLN A C 1
ATOM 658 O O . GLN A 1 79 ? 13.648 -1.276 1.249 1.00 93.50 79 GLN A O 1
ATOM 663 N N . ILE A 1 80 ? 12.363 -2.953 2.021 1.00 92.56 80 ILE A N 1
ATOM 664 C CA . ILE A 1 80 ? 12.939 -3.989 1.155 1.00 92.56 80 ILE A CA 1
ATOM 665 C C . ILE A 1 80 ? 12.630 -3.692 -0.314 1.00 92.56 80 ILE A C 1
ATOM 667 O O . ILE A 1 80 ? 13.539 -3.722 -1.143 1.00 92.56 80 ILE A O 1
ATOM 671 N N . MET A 1 81 ? 11.385 -3.340 -0.633 1.00 93.06 81 MET A N 1
ATOM 672 C CA . MET A 1 81 ? 10.979 -2.961 -1.986 1.00 93.06 81 MET A CA 1
ATOM 673 C C . MET A 1 81 ? 11.780 -1.757 -2.503 1.00 93.06 81 MET A C 1
ATOM 675 O O . MET A 1 81 ? 12.299 -1.794 -3.617 1.00 93.06 81 MET A O 1
ATOM 679 N N . MET A 1 82 ? 11.979 -0.729 -1.674 1.00 91.75 82 MET A N 1
ATOM 680 C CA . MET A 1 82 ? 12.808 0.428 -2.024 1.00 91.75 82 MET A CA 1
ATOM 681 C C . MET A 1 82 ? 14.289 0.058 -2.211 1.00 91.75 82 MET A C 1
ATOM 683 O O . MET A 1 82 ? 14.967 0.591 -3.091 1.00 91.75 82 MET A O 1
ATOM 687 N N . LEU A 1 83 ? 14.819 -0.849 -1.388 1.00 90.81 83 LEU A N 1
ATOM 688 C CA . LEU A 1 83 ? 16.197 -1.326 -1.508 1.00 90.81 83 LEU A CA 1
ATOM 689 C C . LEU A 1 83 ? 16.414 -2.098 -2.814 1.00 90.81 83 LEU A C 1
ATOM 691 O O . LEU A 1 83 ? 17.447 -1.914 -3.459 1.00 90.81 83 LEU A O 1
ATOM 695 N N . LEU A 1 84 ? 15.448 -2.926 -3.215 1.00 89.62 84 LEU A N 1
ATOM 696 C CA . LEU A 1 84 ? 15.471 -3.628 -4.498 1.00 89.62 84 LEU A CA 1
ATOM 697 C C . LEU A 1 84 ? 15.362 -2.647 -5.667 1.00 89.62 84 LEU A C 1
ATOM 699 O O . LEU A 1 84 ? 16.174 -2.719 -6.585 1.00 89.62 84 LEU A O 1
ATOM 703 N N . ALA A 1 85 ? 14.453 -1.673 -5.589 1.00 90.31 85 ALA A N 1
ATOM 704 C CA . ALA A 1 85 ? 14.338 -0.603 -6.577 1.00 90.31 85 ALA A CA 1
ATOM 705 C C . ALA A 1 85 ? 15.677 0.121 -6.795 1.00 90.31 85 ALA A C 1
ATOM 707 O O . ALA A 1 85 ? 16.200 0.132 -7.903 1.00 90.31 85 ALA A O 1
ATOM 708 N N . ARG A 1 86 ? 16.329 0.601 -5.731 1.00 87.81 86 ARG A N 1
ATOM 709 C CA . ARG A 1 86 ? 17.644 1.270 -5.832 1.00 87.81 86 ARG A CA 1
ATOM 710 C C . ARG A 1 86 ? 18.741 0.412 -6.461 1.00 87.81 86 ARG A C 1
ATOM 712 O O . ARG A 1 86 ? 19.684 0.937 -7.046 1.00 87.81 86 ARG A O 1
ATOM 719 N N . ARG A 1 87 ? 18.664 -0.910 -6.311 1.00 85.88 87 ARG A N 1
ATOM 720 C CA . ARG A 1 87 ? 19.613 -1.833 -6.950 1.00 85.88 87 ARG A CA 1
ATOM 721 C C . ARG A 1 87 ? 19.340 -1.991 -8.440 1.00 85.88 87 ARG A C 1
ATOM 723 O O . ARG A 1 87 ? 20.296 -2.177 -9.180 1.00 85.88 87 ARG A O 1
ATOM 730 N N . MET A 1 88 ? 18.082 -1.872 -8.862 1.00 82.56 88 MET A N 1
ATOM 731 C CA . MET A 1 88 ? 17.700 -1.830 -10.276 1.00 82.56 88 MET A CA 1
ATOM 732 C C . MET A 1 88 ? 17.985 -0.466 -10.921 1.00 82.56 88 MET A C 1
ATOM 734 O O . MET A 1 88 ? 18.245 -0.418 -12.115 1.00 82.56 88 MET A O 1
ATOM 738 N N . GLU A 1 89 ? 18.013 0.631 -10.155 1.00 79.12 89 GLU A N 1
ATOM 739 C CA . GLU A 1 89 ? 18.374 1.961 -10.679 1.00 79.12 89 GLU A CA 1
ATOM 740 C C . GLU A 1 89 ? 19.810 2.015 -11.224 1.00 79.12 89 GLU A C 1
ATOM 742 O O . GLU A 1 89 ? 20.057 2.700 -12.209 1.00 79.12 89 GLU A O 1
ATOM 747 N N . ARG A 1 90 ? 20.760 1.301 -10.600 1.00 66.56 90 ARG A N 1
ATOM 748 C CA . ARG A 1 90 ? 22.187 1.329 -10.977 1.00 66.56 90 ARG A CA 1
ATOM 749 C C . ARG A 1 90 ? 22.481 0.840 -12.397 1.00 66.56 90 ARG A C 1
ATOM 751 O O . ARG A 1 90 ? 23.065 1.618 -13.135 1.00 66.56 90 ARG A O 1
ATOM 758 N N . PRO A 1 91 ? 22.087 -0.379 -12.813 1.00 63.19 91 PRO A N 1
ATOM 759 C CA . PRO A 1 91 ? 22.336 -0.831 -14.181 1.00 63.19 91 PRO A CA 1
ATOM 760 C C . PRO A 1 91 ? 21.654 0.074 -15.213 1.00 63.19 91 PRO A C 1
ATOM 762 O O . PRO A 1 91 ? 22.260 0.381 -16.233 1.00 63.19 91 PRO A O 1
ATOM 765 N N . VAL A 1 92 ? 20.458 0.590 -14.900 1.00 63.03 92 VAL A N 1
ATOM 766 C CA . VAL A 1 92 ? 19.772 1.572 -15.751 1.00 63.03 92 VAL A CA 1
ATOM 767 C C . VAL A 1 92 ? 20.599 2.856 -15.863 1.00 63.03 92 VAL A C 1
ATOM 769 O O . VAL A 1 92 ? 20.742 3.369 -16.960 1.00 63.03 92 VAL A O 1
ATOM 772 N N . ALA A 1 93 ? 21.176 3.358 -14.763 1.00 61.25 93 ALA A N 1
ATOM 773 C CA . ALA A 1 93 ? 22.007 4.566 -14.716 1.00 61.25 93 ALA A CA 1
ATOM 774 C C . ALA A 1 93 ? 23.418 4.398 -15.327 1.00 61.25 93 ALA A C 1
ATOM 776 O O . ALA A 1 93 ? 23.963 5.355 -15.878 1.00 61.25 93 ALA A O 1
ATOM 777 N N . ASP A 1 94 ? 24.008 3.206 -15.254 1.00 60.94 94 ASP A N 1
ATOM 778 C CA . ASP A 1 94 ? 25.356 2.924 -15.761 1.00 60.94 94 ASP A CA 1
ATOM 779 C C . ASP A 1 94 ? 25.376 2.749 -17.292 1.00 60.94 94 ASP A C 1
ATOM 781 O O . ASP A 1 94 ? 26.351 3.152 -17.933 1.00 60.94 94 ASP A O 1
ATOM 785 N N . GLU A 1 95 ? 24.277 2.279 -17.906 1.00 58.00 95 GLU A N 1
ATOM 786 C CA . GLU A 1 95 ? 24.083 2.318 -19.370 1.00 58.00 95 GLU A CA 1
ATOM 787 C C . GLU A 1 95 ? 24.266 3.738 -19.946 1.00 58.00 95 GLU A C 1
ATOM 789 O O . GLU A 1 95 ? 24.694 3.892 -21.088 1.00 58.00 95 GLU A O 1
ATOM 794 N N . PHE A 1 96 ? 24.035 4.794 -19.155 1.00 55.00 96 PHE A N 1
ATOM 795 C CA . P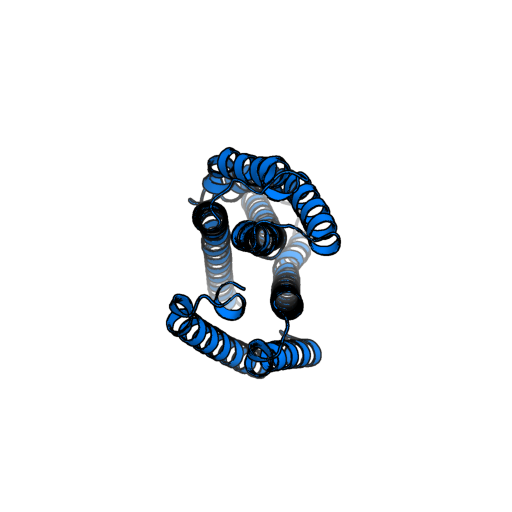HE A 1 96 ? 24.238 6.179 -19.593 1.00 55.00 96 PHE A CA 1
ATOM 796 C C . PHE A 1 96 ? 25.718 6.580 -19.685 1.00 55.00 96 PHE A C 1
ATOM 798 O O . PHE A 1 96 ? 26.079 7.355 -20.568 1.00 55.00 96 PHE A O 1
ATOM 805 N N . VAL A 1 97 ? 26.583 6.079 -18.796 1.00 52.31 97 VAL A N 1
ATOM 806 C CA . VAL A 1 97 ? 28.001 6.495 -18.738 1.00 52.31 97 VAL A CA 1
ATOM 807 C C . VAL A 1 97 ? 28.812 5.855 -19.872 1.00 52.31 97 VAL A C 1
ATOM 809 O O . VAL A 1 97 ? 29.747 6.467 -20.393 1.00 52.31 97 VAL A O 1
ATOM 812 N N . GLY A 1 98 ? 28.423 4.652 -20.311 1.00 50.56 98 GLY A N 1
ATOM 813 C CA . GLY A 1 98 ? 29.040 3.970 -21.454 1.00 50.56 98 GLY A CA 1
ATOM 814 C C . GLY A 1 98 ? 28.739 4.619 -22.812 1.00 50.56 98 GLY A C 1
ATOM 815 O O . GLY A 1 98 ? 29.545 4.506 -23.731 1.00 50.56 98 GLY A O 1
ATOM 816 N N . ILE A 1 99 ? 27.619 5.342 -22.938 1.00 51.75 99 ILE A N 1
ATOM 817 C CA . ILE A 1 99 ? 27.225 6.029 -24.182 1.00 51.75 99 ILE A CA 1
ATOM 818 C C . ILE A 1 99 ? 27.989 7.355 -24.355 1.00 51.75 99 ILE A C 1
ATOM 820 O O . ILE A 1 99 ? 28.345 7.718 -25.475 1.00 51.75 99 ILE A O 1
ATOM 824 N N . ASP A 1 100 ? 28.324 8.053 -23.264 1.00 46.81 100 ASP A N 1
ATOM 825 C CA . ASP A 1 100 ? 29.016 9.355 -23.311 1.00 46.81 100 ASP A CA 1
ATOM 826 C C . ASP A 1 100 ? 30.488 9.270 -23.779 1.00 46.81 100 ASP A C 1
ATOM 828 O O . ASP A 1 100 ? 31.094 10.291 -24.112 1.00 46.81 100 ASP A O 1
ATOM 832 N N . SER A 1 101 ? 31.082 8.073 -23.845 1.00 48.62 101 SER A N 1
ATOM 833 C CA . SER A 1 101 ? 32.483 7.874 -24.261 1.00 48.62 101 SER A CA 1
ATOM 834 C C . SER A 1 101 ? 32.665 7.505 -25.742 1.00 48.62 101 SER A C 1
ATOM 836 O O . SER A 1 101 ? 33.801 7.474 -26.219 1.00 48.62 101 SER A O 1
ATOM 838 N N . ALA A 1 102 ? 31.580 7.315 -26.503 1.00 46.06 102 ALA A N 1
ATOM 839 C CA . ALA A 1 102 ? 31.617 6.987 -27.930 1.00 46.06 102 ALA A CA 1
ATOM 840 C C . ALA A 1 102 ? 30.790 7.987 -28.772 1.00 46.06 102 ALA A C 1
ATOM 842 O O . ALA A 1 102 ? 29.680 7.713 -29.207 1.00 46.06 102 ALA A O 1
ATOM 843 N N . SER A 1 103 ? 31.416 9.131 -29.072 1.00 45.22 103 SER A N 1
ATOM 844 C CA . SER A 1 103 ? 31.053 10.122 -30.107 1.00 45.22 103 SER A CA 1
ATOM 845 C C . SER A 1 103 ? 29.820 11.030 -29.869 1.00 45.22 103 SER A C 1
ATOM 847 O O . SER A 1 103 ? 28.724 10.561 -29.585 1.00 45.22 103 SER A O 1
ATOM 849 N N . PRO A 1 104 ? 29.942 12.360 -30.086 1.00 45.41 104 PRO A N 1
ATOM 850 C CA . PRO A 1 104 ? 28.882 13.349 -29.858 1.00 45.41 104 PRO A CA 1
ATOM 851 C C . PRO A 1 104 ? 27.893 13.474 -31.034 1.00 45.41 104 PRO A C 1
ATOM 853 O O . PRO A 1 104 ? 27.367 14.562 -31.295 1.00 45.41 104 PRO A O 1
ATOM 8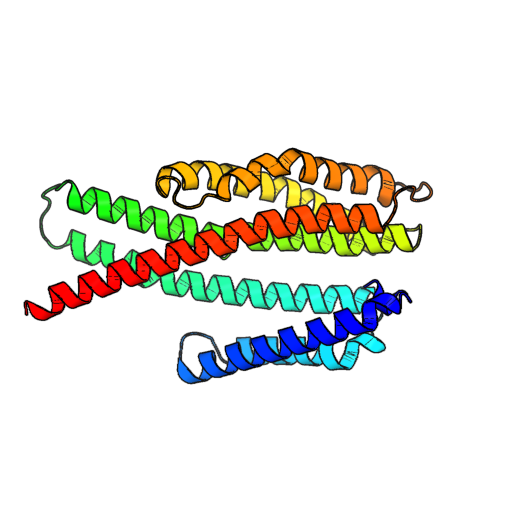56 N N . GLU A 1 105 ? 27.619 12.395 -31.769 1.00 44.97 105 GLU A N 1
ATOM 857 C CA . GLU A 1 105 ? 26.554 12.415 -32.771 1.00 44.97 105 GLU A CA 1
ATOM 858 C C . GLU A 1 105 ? 25.213 12.168 -32.083 1.00 44.97 105 GLU A C 1
ATOM 860 O O . GLU A 1 105 ? 24.850 11.050 -31.721 1.00 44.97 105 GLU A O 1
ATOM 865 N N . LYS A 1 106 ? 24.475 13.267 -31.892 1.00 51.72 106 LYS A N 1
ATOM 866 C CA . LYS A 1 106 ? 23.084 13.327 -31.425 1.00 51.72 106 LYS A CA 1
ATOM 867 C C . LYS A 1 106 ? 22.154 12.577 -32.388 1.00 51.72 106 LYS A C 1
ATOM 869 O O . LYS A 1 106 ? 21.381 13.186 -33.122 1.00 51.72 106 LYS A O 1
ATOM 874 N N . THR A 1 107 ? 22.232 11.256 -32.417 1.00 56.69 107 THR A N 1
ATOM 875 C CA . THR A 1 107 ? 21.278 10.417 -33.136 1.00 56.69 107 THR A CA 1
ATOM 876 C C . THR A 1 107 ? 19.972 10.358 -32.340 1.00 56.69 107 THR A C 1
ATOM 878 O O . THR A 1 107 ? 19.970 10.293 -31.108 1.00 56.69 107 THR A O 1
ATOM 881 N N . ASN A 1 108 ? 18.829 10.376 -33.036 1.00 60.16 108 ASN A N 1
ATOM 882 C CA . ASN A 1 108 ? 17.499 10.273 -32.413 1.00 60.16 108 ASN A CA 1
ATOM 883 C C . ASN A 1 108 ? 17.360 9.023 -31.515 1.00 60.16 108 ASN A C 1
ATOM 885 O O . ASN A 1 108 ? 16.602 9.040 -30.546 1.00 60.16 108 ASN A O 1
ATOM 889 N N . ALA A 1 109 ? 18.136 7.970 -31.799 1.00 61.44 109 ALA A N 1
ATOM 890 C CA . ALA A 1 109 ? 18.200 6.745 -31.007 1.00 61.44 109 ALA A CA 1
ATOM 891 C C . ALA A 1 109 ? 18.754 6.974 -29.586 1.00 61.44 109 ALA A C 1
ATOM 893 O O . ALA A 1 109 ? 18.141 6.525 -28.619 1.00 61.44 109 ALA A O 1
ATOM 894 N N . GLY A 1 110 ? 19.844 7.737 -29.430 1.00 61.16 110 GLY A N 1
ATOM 895 C CA . GLY A 1 110 ? 20.434 8.021 -28.113 1.00 61.16 110 GLY A CA 1
ATOM 896 C C . GLY A 1 110 ? 19.539 8.892 -27.222 1.00 61.16 110 GLY A C 1
ATOM 897 O O . GLY A 1 110 ? 19.446 8.681 -26.013 1.00 61.16 110 GLY A O 1
ATOM 898 N N . LEU A 1 111 ? 18.801 9.833 -27.822 1.00 65.25 111 LEU A N 1
ATOM 899 C CA . LEU A 1 111 ? 17.791 10.639 -27.121 1.00 65.25 111 LEU A CA 1
ATOM 900 C C . LEU A 1 111 ? 16.592 9.795 -26.655 1.00 65.25 111 LEU A C 1
ATOM 902 O O . LEU A 1 111 ? 16.094 10.008 -25.548 1.00 65.25 111 LEU A O 1
ATOM 906 N N . SER A 1 112 ? 16.157 8.827 -27.468 1.00 70.56 112 SER A N 1
ATOM 907 C CA . SER A 1 112 ? 15.064 7.906 -27.130 1.00 70.56 112 SER A CA 1
ATOM 908 C C . SER A 1 112 ? 15.439 6.968 -25.980 1.00 70.56 112 SER A C 1
ATOM 910 O O . SER A 1 112 ? 14.678 6.855 -25.020 1.00 70.56 112 SER A O 1
ATOM 912 N N . ALA A 1 113 ? 16.631 6.361 -26.026 1.00 69.44 113 ALA A N 1
ATOM 913 C CA . ALA A 1 113 ? 17.135 5.496 -24.956 1.00 69.44 113 ALA A CA 1
ATOM 914 C C . ALA A 1 113 ? 17.249 6.255 -23.622 1.00 69.44 113 ALA A C 1
ATOM 916 O O . ALA A 1 113 ? 16.768 5.799 -22.584 1.00 69.44 113 ALA A O 1
ATOM 917 N N . ARG A 1 114 ? 17.774 7.488 -23.665 1.00 70.00 114 ARG A N 1
ATOM 918 C CA . ARG A 1 114 ? 17.861 8.372 -22.495 1.00 70.00 114 ARG A CA 1
ATOM 919 C C . ARG A 1 114 ? 16.479 8.672 -21.906 1.00 70.00 114 ARG A C 1
ATOM 921 O O . ARG A 1 114 ? 16.304 8.587 -20.692 1.00 70.00 114 ARG A O 1
ATOM 928 N N . LYS A 1 115 ? 15.490 9.009 -22.745 1.00 78.56 115 LYS A N 1
ATOM 929 C CA . LYS A 1 115 ? 14.103 9.258 -22.305 1.00 78.56 115 LYS A CA 1
ATOM 930 C C . LYS A 1 115 ? 13.503 8.015 -21.637 1.00 78.56 115 LYS A C 1
ATOM 932 O O . LYS A 1 115 ? 12.885 8.143 -20.579 1.00 78.56 115 LYS A O 1
ATOM 937 N N . GLN A 1 116 ? 13.704 6.831 -22.215 1.00 78.56 116 GLN A N 1
ATOM 938 C CA . GLN A 1 116 ? 13.189 5.571 -21.675 1.00 78.56 116 GLN A CA 1
ATOM 939 C C . GLN A 1 116 ? 13.791 5.256 -20.303 1.00 78.56 116 GLN A C 1
ATOM 941 O O . GLN A 1 116 ? 13.047 4.979 -19.367 1.00 78.56 116 GLN A O 1
ATOM 946 N N . ALA A 1 117 ? 15.103 5.393 -20.136 1.00 79.38 117 ALA A N 1
ATOM 947 C CA . ALA A 1 117 ? 15.765 5.110 -18.867 1.00 79.38 117 ALA A CA 1
ATOM 948 C C . ALA A 1 117 ? 15.389 6.120 -17.756 1.00 79.38 117 ALA A C 1
ATOM 950 O O . ALA A 1 117 ? 15.132 5.728 -16.617 1.00 79.38 117 ALA A O 1
ATOM 951 N N . PHE A 1 118 ? 15.221 7.414 -18.073 1.00 83.31 118 PHE A N 1
ATOM 952 C CA . PHE A 1 118 ? 14.630 8.372 -17.119 1.00 83.31 118 PHE A CA 1
ATOM 953 C C . PHE A 1 118 ? 13.194 7.998 -16.730 1.00 83.31 118 PHE A C 1
ATOM 955 O O . PHE A 1 118 ? 12.811 8.138 -15.566 1.00 83.31 118 PHE A O 1
ATOM 962 N N . SER A 1 119 ? 12.409 7.509 -17.690 1.00 86.94 119 SER A N 1
ATOM 963 C CA . SER A 1 119 ? 11.033 7.061 -17.455 1.00 86.94 119 SER A CA 1
ATOM 964 C C . SER A 1 119 ? 10.994 5.804 -16.585 1.00 86.94 119 SER A C 1
ATOM 966 O O . SER A 1 119 ? 10.168 5.729 -15.680 1.00 86.94 119 SER A O 1
ATOM 968 N N . GLN A 1 120 ? 11.931 4.872 -16.780 1.00 89.44 120 GLN A N 1
ATOM 969 C CA . GLN A 1 120 ? 12.122 3.685 -15.942 1.00 89.44 120 GLN A CA 1
ATOM 970 C C . GLN A 1 120 ? 12.440 4.054 -14.496 1.00 89.44 120 GLN A C 1
ATOM 972 O O . GLN A 1 120 ? 11.735 3.612 -13.593 1.00 89.44 120 GLN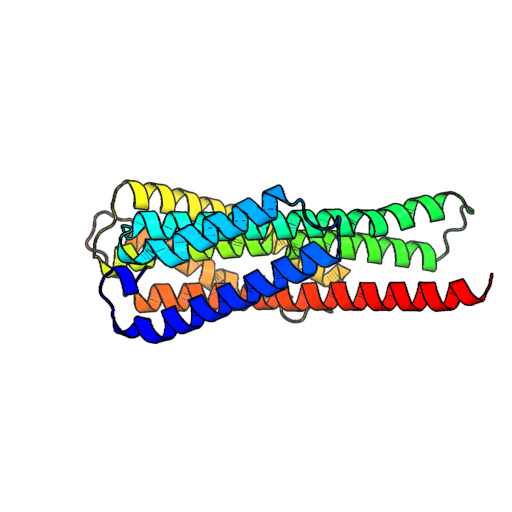 A O 1
ATOM 977 N N . VAL A 1 121 ? 13.444 4.907 -14.261 1.00 89.88 121 VAL A N 1
ATOM 978 C CA . VAL A 1 121 ? 13.799 5.356 -12.901 1.00 89.88 121 VAL A CA 1
ATOM 979 C C . VAL A 1 121 ? 12.626 6.095 -12.254 1.00 89.88 121 VAL A C 1
ATOM 981 O O . VAL A 1 121 ? 12.274 5.832 -11.104 1.00 89.88 121 VAL A O 1
ATOM 984 N N . GLY A 1 122 ? 11.972 6.990 -13.001 1.00 91.81 122 GLY A N 1
ATOM 985 C CA . GLY A 1 122 ? 10.803 7.724 -12.520 1.00 91.81 122 GLY A CA 1
ATOM 986 C C . GLY A 1 122 ? 9.636 6.808 -12.144 1.00 91.81 122 GLY A C 1
ATOM 987 O O . GLY A 1 122 ? 9.010 7.016 -11.102 1.00 91.81 122 GLY A O 1
ATOM 988 N N . LEU A 1 123 ? 9.360 5.791 -12.965 1.00 94.50 123 LEU A N 1
ATOM 989 C CA . LEU A 1 123 ? 8.317 4.802 -12.712 1.00 94.50 123 LEU A CA 1
ATOM 990 C C . LEU A 1 123 ? 8.669 3.934 -11.506 1.00 94.50 123 LEU A C 1
ATOM 992 O O . LEU A 1 123 ? 7.825 3.708 -10.645 1.00 94.50 123 LEU A O 1
ATOM 996 N N . LEU A 1 124 ? 9.923 3.507 -11.406 1.00 93.75 124 LEU A N 1
ATOM 997 C CA . LEU A 1 124 ? 10.405 2.657 -10.331 1.00 93.75 124 LEU A CA 1
ATOM 998 C C . LEU A 1 124 ? 10.279 3.334 -8.962 1.00 93.75 124 LEU A C 1
ATOM 1000 O O . LEU A 1 124 ? 9.714 2.757 -8.035 1.00 93.75 124 LEU A O 1
ATOM 1004 N N . VAL A 1 125 ? 10.710 4.593 -8.841 1.00 93.88 125 VAL A N 1
ATOM 1005 C CA . VAL A 1 125 ? 10.519 5.383 -7.612 1.00 93.88 125 VAL A CA 1
ATOM 1006 C C . VAL A 1 125 ? 9.032 5.556 -7.287 1.00 93.88 125 VAL A C 1
ATOM 1008 O O . VAL A 1 125 ? 8.64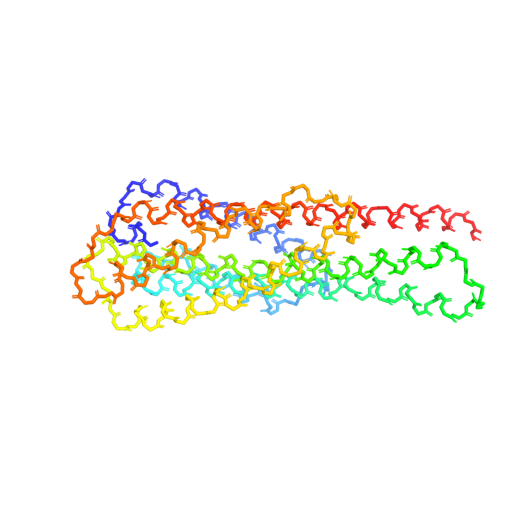0 5.549 -6.116 1.00 93.88 125 VAL A O 1
ATOM 1011 N N . PHE A 1 126 ? 8.188 5.707 -8.303 1.00 96.62 126 PHE A N 1
ATOM 1012 C CA . PHE A 1 126 ? 6.754 5.871 -8.110 1.00 96.62 126 PHE A CA 1
ATOM 1013 C C . PHE A 1 126 ? 6.094 4.598 -7.558 1.00 96.62 126 PHE A C 1
ATOM 1015 O O . PHE A 1 126 ? 5.457 4.657 -6.503 1.00 96.62 126 PHE A O 1
ATOM 1022 N N . VAL A 1 127 ? 6.298 3.447 -8.207 1.00 96.88 127 VAL A N 1
ATOM 1023 C CA . VAL A 1 127 ? 5.614 2.185 -7.861 1.00 96.88 127 VAL A CA 1
ATOM 1024 C C . VAL A 1 127 ? 6.260 1.417 -6.717 1.00 96.88 127 VAL A C 1
ATOM 1026 O O . VAL A 1 127 ? 5.566 0.663 -6.050 1.00 96.88 127 VAL A O 1
ATOM 1029 N N . CYS A 1 128 ? 7.551 1.619 -6.439 1.00 96.50 128 CYS A N 1
ATOM 1030 C CA . CYS A 1 128 ? 8.253 0.929 -5.349 1.00 96.50 128 CYS A CA 1
ATOM 1031 C C . CYS A 1 128 ? 8.417 1.774 -4.081 1.00 96.50 128 CYS A C 1
ATOM 1033 O O . CYS A 1 128 ? 8.974 1.291 -3.096 1.00 96.50 128 CYS A O 1
ATOM 1035 N N . ASN A 1 129 ? 7.982 3.037 -4.083 1.00 95.69 129 ASN A N 1
ATOM 1036 C CA . ASN A 1 129 ? 8.125 3.904 -2.914 1.00 95.69 129 ASN A CA 1
ATOM 1037 C C . ASN A 1 129 ? 6.934 4.852 -2.734 1.00 95.69 129 ASN A C 1
ATOM 1039 O O . ASN A 1 129 ? 6.194 4.725 -1.759 1.00 95.69 129 ASN A O 1
ATOM 1043 N N . GLN A 1 130 ? 6.717 5.787 -3.663 1.00 97.00 130 GLN A N 1
ATOM 1044 C CA . GLN A 1 130 ? 5.765 6.885 -3.442 1.00 97.00 130 GLN A CA 1
ATOM 1045 C C . GLN A 1 130 ? 4.321 6.403 -3.268 1.00 97.00 130 GLN A C 1
ATOM 1047 O O . GLN A 1 130 ? 3.662 6.794 -2.299 1.00 97.00 130 GLN A O 1
ATOM 1052 N N . LEU A 1 131 ? 3.841 5.564 -4.189 1.00 97.94 131 LEU A N 1
ATOM 1053 C CA . LEU A 1 131 ? 2.468 5.074 -4.182 1.00 97.94 131 LEU A CA 1
ATOM 1054 C C . LEU A 1 131 ? 2.224 4.018 -3.087 1.00 97.94 131 LEU A C 1
ATOM 1056 O O . LEU A 1 131 ? 1.265 4.188 -2.335 1.00 97.94 131 LEU A O 1
ATOM 1060 N N . PRO A 1 132 ? 3.094 3.009 -2.878 1.00 98.25 132 PRO A N 1
ATOM 1061 C CA . PRO A 1 132 ? 2.957 2.083 -1.749 1.00 98.25 132 PRO A CA 1
ATOM 1062 C C . PRO A 1 132 ? 2.963 2.758 -0.378 1.00 98.25 132 PRO A C 1
ATOM 1064 O O . PRO A 1 132 ? 2.199 2.379 0.505 1.00 98.25 132 PRO A O 1
ATOM 1067 N N . SER A 1 133 ? 3.788 3.792 -0.196 1.00 97.19 133 SER A N 1
ATOM 1068 C CA . SER A 1 133 ? 3.791 4.553 1.051 1.00 97.19 133 SER A CA 1
ATOM 1069 C C . SER A 1 133 ? 2.466 5.298 1.262 1.00 97.19 133 SER A C 1
ATOM 1071 O O . SER A 1 133 ? 1.975 5.319 2.387 1.00 97.19 133 SER A O 1
ATOM 1073 N N . LEU A 1 134 ? 1.847 5.840 0.204 1.00 98.25 134 LEU A N 1
ATOM 1074 C CA . LEU A 1 134 ? 0.518 6.456 0.288 1.00 98.25 134 LEU A CA 1
ATOM 1075 C C . LEU A 1 134 ? -0.560 5.412 0.614 1.00 98.25 134 LEU A C 1
ATOM 1077 O O . LEU A 1 134 ? -1.411 5.662 1.464 1.00 98.25 134 LEU A O 1
ATOM 1081 N N . ILE A 1 135 ? -0.505 4.244 -0.035 1.00 98.44 135 ILE A N 1
ATOM 1082 C CA . ILE A 1 135 ? -1.404 3.111 0.228 1.00 98.44 135 ILE A CA 1
ATOM 1083 C C . ILE A 1 135 ? -1.355 2.726 1.707 1.00 98.44 135 ILE A C 1
ATOM 1085 O O . ILE A 1 135 ? -2.403 2.572 2.330 1.00 98.44 135 ILE A O 1
ATOM 1089 N N . GLU A 1 136 ? -0.160 2.638 2.289 1.00 98.00 136 GLU A N 1
ATOM 1090 C CA . GLU A 1 136 ? -0.002 2.301 3.703 1.00 98.00 136 GLU A CA 1
ATOM 1091 C C . GLU A 1 136 ? -0.585 3.378 4.630 1.00 98.00 136 GLU A C 1
ATOM 1093 O O . GLU A 1 136 ? -1.244 3.052 5.614 1.00 98.00 136 GLU A O 1
ATOM 1098 N N . GLN A 1 137 ? -0.442 4.668 4.306 1.00 97.88 137 GLN A N 1
ATOM 1099 C CA . GLN A 1 137 ? -1.094 5.735 5.081 1.00 97.88 137 GLN A CA 1
ATOM 1100 C C . GLN A 1 137 ? -2.624 5.594 5.064 1.00 97.88 137 GLN A C 1
ATOM 1102 O O . GLN A 1 137 ? -3.270 5.673 6.112 1.00 97.88 137 GLN A O 1
ATOM 1107 N N . VAL A 1 138 ? -3.208 5.304 3.896 1.00 98.38 138 VAL A N 1
ATOM 1108 C CA . VAL A 1 138 ? -4.650 5.041 3.762 1.00 98.38 138 VAL A CA 1
ATOM 1109 C C . VAL A 1 138 ? -5.049 3.770 4.522 1.00 98.38 138 VAL A C 1
ATOM 1111 O O . VAL A 1 138 ? -6.084 3.759 5.187 1.00 98.38 138 VAL A O 1
ATOM 1114 N N . ALA A 1 139 ? -4.223 2.721 4.504 1.00 97.75 139 ALA A N 1
ATOM 1115 C CA . ALA A 1 139 ? -4.461 1.485 5.249 1.00 97.75 139 ALA A CA 1
ATOM 1116 C C . ALA A 1 139 ? -4.431 1.701 6.771 1.00 97.75 139 ALA A C 1
ATOM 1118 O O . ALA A 1 139 ? -5.280 1.153 7.483 1.00 97.75 139 ALA A O 1
ATOM 1119 N N . LYS A 1 140 ? -3.523 2.546 7.270 1.00 97.56 140 LYS A N 1
ATOM 1120 C CA . LYS A 1 140 ? -3.463 2.947 8.683 1.00 97.56 140 LYS A CA 1
ATOM 1121 C C . LYS A 1 140 ? -4.684 3.760 9.097 1.00 97.56 140 LYS A C 1
ATOM 1123 O O . LYS A 1 140 ? -5.287 3.464 10.130 1.00 97.56 140 LYS A O 1
ATOM 1128 N N . ILE A 1 141 ? -5.100 4.722 8.267 1.00 97.62 141 ILE A N 1
ATOM 1129 C CA . ILE A 1 141 ? -6.345 5.479 8.472 1.00 97.62 141 ILE A CA 1
ATOM 1130 C C . ILE A 1 141 ? -7.534 4.522 8.506 1.00 97.62 141 ILE A C 1
ATOM 1132 O O . ILE A 1 141 ? -8.327 4.591 9.442 1.00 97.62 141 ILE A O 1
ATOM 1136 N N . ARG A 1 142 ? -7.638 3.592 7.547 1.00 96.06 142 ARG A N 1
ATOM 1137 C CA . ARG A 1 142 ? -8.684 2.558 7.519 1.00 96.06 142 ARG A CA 1
ATOM 1138 C C . ARG A 1 142 ? -8.722 1.784 8.829 1.00 96.06 142 ARG A C 1
ATOM 1140 O O . ARG A 1 142 ? -9.789 1.667 9.419 1.00 96.06 142 ARG A O 1
ATOM 1147 N N . GLY A 1 143 ? -7.576 1.276 9.283 1.00 93.62 143 GLY A N 1
ATOM 1148 C CA . GLY A 1 143 ? -7.469 0.502 10.517 1.00 93.62 143 GLY A CA 1
ATOM 1149 C C . GLY A 1 143 ? -7.994 1.274 11.727 1.00 93.62 143 GLY A C 1
ATOM 1150 O O . GLY A 1 143 ? -8.944 0.830 12.370 1.00 93.62 143 GLY A O 1
ATOM 1151 N N . LEU A 1 144 ? -7.411 2.440 12.006 1.00 94.50 144 LEU A N 1
ATOM 1152 C CA . LEU A 1 144 ? -7.742 3.231 13.195 1.00 94.50 144 LEU A CA 1
ATOM 1153 C C . LEU A 1 144 ? -9.160 3.809 13.150 1.00 94.50 144 LEU A C 1
ATOM 1155 O O . LEU A 1 144 ? -9.878 3.742 14.144 1.00 94.50 144 LEU A O 1
ATOM 1159 N N . SER A 1 145 ? -9.596 4.336 12.003 1.00 94.00 145 SER A N 1
ATOM 1160 C CA . SER A 1 145 ? -10.936 4.927 11.882 1.00 94.00 145 SER A CA 1
ATOM 1161 C C . SER A 1 145 ? -12.046 3.882 11.985 1.00 94.00 145 SER A C 1
ATOM 1163 O O . SER A 1 145 ? -13.044 4.120 12.660 1.00 94.00 145 SER A O 1
ATOM 1165 N N . THR A 1 146 ? -11.854 2.700 11.391 1.00 92.44 146 THR A N 1
ATOM 1166 C CA . THR A 1 146 ? -12.810 1.586 11.498 1.00 92.44 146 THR A CA 1
ATOM 1167 C C . THR A 1 146 ? -12.887 1.080 12.936 1.00 92.44 146 THR A C 1
ATOM 1169 O O . THR A 1 146 ? -13.980 0.814 13.432 1.00 92.44 146 THR A O 1
ATOM 1172 N N . LEU A 1 147 ? -11.743 0.984 13.626 1.00 90.19 147 LEU A N 1
ATOM 1173 C CA . LEU A 1 147 ? -11.699 0.602 15.036 1.00 90.19 147 LEU A CA 1
ATOM 1174 C C . LEU A 1 147 ? -12.469 1.603 15.902 1.00 90.19 147 LEU A C 1
ATOM 1176 O O . LEU A 1 147 ? -13.382 1.197 16.621 1.00 90.19 147 LEU A O 1
ATOM 1180 N N . ALA A 1 148 ? -12.152 2.893 15.784 1.00 91.25 148 ALA A N 1
ATOM 1181 C CA . ALA A 1 148 ? -12.822 3.950 16.533 1.00 91.25 148 ALA A CA 1
ATOM 1182 C C . ALA A 1 148 ? -14.336 3.956 16.268 1.00 91.25 148 ALA A C 1
ATOM 1184 O O . ALA A 1 148 ? -15.124 3.967 17.212 1.00 91.25 148 ALA A O 1
ATOM 1185 N N . ALA A 1 149 ? -14.755 3.838 15.002 1.00 90.69 149 ALA A N 1
ATOM 1186 C CA . ALA A 1 149 ? -16.165 3.740 14.630 1.00 90.69 149 ALA A CA 1
ATOM 1187 C C . ALA A 1 149 ? -16.854 2.505 15.226 1.00 90.69 149 ALA A C 1
ATOM 1189 O O . ALA A 1 149 ? -17.954 2.620 15.758 1.00 90.69 149 ALA A O 1
ATOM 1190 N N . SER A 1 150 ? -16.198 1.340 15.213 1.00 88.06 150 SER A N 1
ATOM 1191 C CA . SER A 1 150 ? -16.752 0.114 15.807 1.00 88.06 150 SER A CA 1
ATOM 1192 C C . SER A 1 150 ? -16.877 0.188 17.333 1.00 88.06 150 SER A C 1
ATOM 1194 O O . SER A 1 150 ? -17.791 -0.401 17.905 1.00 88.06 150 SER A O 1
ATOM 1196 N N . ARG A 1 151 ? -15.979 0.931 17.993 1.00 88.31 151 ARG A N 1
ATOM 1197 C CA . ARG A 1 151 ? -15.984 1.149 19.446 1.00 88.31 151 ARG A CA 1
ATOM 1198 C C . ARG A 1 151 ? -16.922 2.288 19.862 1.00 88.31 151 ARG A C 1
ATOM 1200 O O . ARG A 1 151 ? -17.302 2.371 21.026 1.00 88.31 151 ARG A O 1
ATOM 1207 N N . GLY A 1 152 ? -17.278 3.175 18.932 1.00 88.00 152 GLY A N 1
ATOM 1208 C CA . GLY A 1 152 ? -18.048 4.392 19.197 1.00 88.00 152 GLY A CA 1
ATOM 1209 C C . GLY A 1 152 ? -17.257 5.486 19.927 1.00 88.00 152 GLY A C 1
ATOM 1210 O O . GLY A 1 152 ? -17.839 6.485 20.348 1.00 88.00 152 GLY A O 1
ATOM 1211 N N . SER A 1 153 ? -15.942 5.314 20.083 1.00 88.62 153 SER A N 1
ATOM 1212 C CA . SER A 1 153 ? -15.044 6.271 20.729 1.00 88.62 153 SER A CA 1
ATOM 1213 C C . SER A 1 153 ? -13.644 6.209 20.124 1.00 88.62 153 SER A C 1
ATOM 1215 O O . SER A 1 153 ? -13.192 5.149 19.688 1.00 88.62 153 SER A O 1
ATOM 1217 N N . VAL A 1 154 ? -12.934 7.334 20.152 1.00 90.12 154 VAL A N 1
ATOM 1218 C CA . VAL A 1 154 ? -11.522 7.449 19.769 1.00 90.12 154 VAL A CA 1
ATOM 1219 C C . VAL A 1 154 ? -10.715 7.848 21.001 1.00 90.12 154 VAL A C 1
ATOM 1221 O O . VAL A 1 154 ? -11.131 8.741 21.742 1.00 90.12 154 VAL A O 1
ATOM 1224 N N . ASP A 1 155 ? -9.600 7.169 21.258 1.00 89.00 155 ASP A N 1
ATOM 1225 C CA . ASP A 1 155 ? -8.708 7.548 22.357 1.00 89.00 155 ASP A CA 1
ATOM 1226 C C . ASP A 1 155 ? -7.715 8.648 21.925 1.00 89.00 155 ASP A C 1
ATOM 1228 O O . ASP A 1 155 ? -7.607 8.997 20.747 1.00 89.00 155 ASP A O 1
ATOM 1232 N N . GLU A 1 156 ? -7.005 9.253 22.881 1.00 89.56 156 GLU A N 1
ATOM 1233 C CA . GLU A 1 156 ? -6.096 10.372 22.595 1.00 89.56 156 GLU A CA 1
ATOM 1234 C C . GLU A 1 156 ? -4.907 9.966 21.702 1.00 89.56 156 GLU A C 1
ATOM 1236 O O . GLU A 1 156 ? -4.467 10.744 20.847 1.00 89.56 156 GLU A O 1
ATOM 1241 N N . LEU A 1 157 ? -4.410 8.735 21.855 1.00 89.75 157 LEU A N 1
ATOM 1242 C CA . LEU A 1 157 ? -3.278 8.217 21.090 1.00 89.75 157 LEU A CA 1
ATOM 1243 C C . LEU A 1 157 ? -3.677 7.951 19.631 1.00 89.75 157 LEU A C 1
ATOM 1245 O O . LEU A 1 157 ? -2.978 8.371 18.705 1.00 89.75 157 LEU A O 1
ATOM 1249 N N . GLU A 1 158 ? -4.808 7.284 19.421 1.00 91.06 158 GLU A N 1
ATOM 1250 C CA . GLU A 1 158 ? -5.440 7.043 18.127 1.00 91.06 158 GLU A CA 1
ATOM 1251 C C . GLU A 1 158 ? -5.781 8.365 17.436 1.00 91.06 158 GLU A C 1
ATOM 1253 O O . GLU A 1 158 ? -5.495 8.523 16.249 1.00 91.06 158 GLU A O 1
ATOM 1258 N N . LEU A 1 159 ? -6.315 9.344 18.175 1.00 92.88 159 LEU A N 1
ATOM 1259 C CA . LEU A 1 159 ? -6.623 10.676 17.656 1.00 92.88 159 LEU A CA 1
ATOM 1260 C C . LEU A 1 159 ? -5.363 11.377 17.133 1.00 92.88 159 LEU A C 1
ATOM 1262 O O . LEU A 1 159 ? -5.376 11.936 16.034 1.00 92.88 159 LEU A O 1
ATOM 1266 N N . GLY A 1 160 ? -4.268 11.348 17.899 1.00 94.56 160 GLY A N 1
ATOM 1267 C CA . GLY A 1 160 ? -2.979 11.903 17.479 1.00 94.56 160 GLY A CA 1
ATOM 1268 C C . GLY A 1 160 ? -2.440 11.234 16.209 1.00 94.56 160 GLY A C 1
ATOM 1269 O O . GLY A 1 160 ? -2.022 11.924 15.274 1.00 94.56 160 GLY A O 1
ATOM 1270 N N . LYS A 1 161 ? -2.516 9.900 16.136 1.00 95.69 161 LYS A N 1
ATOM 1271 C CA . LYS A 1 161 ? -2.087 9.113 14.967 1.00 95.69 161 LYS A CA 1
ATOM 1272 C C . LYS A 1 161 ? -2.945 9.386 13.734 1.00 95.69 161 LYS A C 1
ATOM 1274 O O . LYS A 1 161 ? -2.395 9.616 12.660 1.00 95.69 161 LYS A O 1
ATOM 1279 N N . LEU A 1 162 ? -4.269 9.440 13.882 1.00 96.38 162 LEU A N 1
ATOM 1280 C CA . LEU A 1 162 ? -5.193 9.780 12.796 1.00 96.38 162 LEU A CA 1
ATOM 1281 C C . LEU A 1 162 ? -4.905 11.172 12.227 1.00 96.38 162 LEU A C 1
ATOM 1283 O O . LEU A 1 162 ? -4.777 11.304 11.012 1.00 96.38 162 LEU A O 1
ATOM 1287 N N . LYS A 1 163 ? -4.708 12.193 13.078 1.00 96.44 163 LYS A N 1
ATOM 1288 C CA . LYS A 1 163 ? -4.312 13.545 12.626 1.00 96.44 163 LYS A CA 1
ATOM 1289 C C . LYS A 1 163 ? -3.039 13.505 11.787 1.00 96.44 163 LYS A C 1
ATOM 1291 O O . LYS A 1 163 ? -2.984 14.102 10.713 1.00 96.44 163 LYS A O 1
ATOM 1296 N N . TYR A 1 164 ? -2.025 12.796 12.279 1.00 97.06 164 TYR A N 1
ATOM 1297 C CA . TYR A 1 164 ? -0.746 12.673 11.593 1.00 97.06 164 TYR A CA 1
ATOM 1298 C C . TYR A 1 164 ? -0.892 11.984 10.228 1.00 97.06 164 TYR A C 1
ATOM 1300 O O . TYR A 1 164 ? -0.440 12.531 9.220 1.00 97.06 164 TYR A O 1
ATOM 1308 N N . PHE A 1 165 ? -1.569 10.834 10.166 1.00 97.88 165 PHE A N 1
ATOM 1309 C CA . PHE A 1 165 ? -1.740 10.087 8.918 1.00 97.88 165 PHE A CA 1
ATOM 1310 C C . PHE A 1 165 ? -2.610 10.831 7.905 1.00 97.88 165 PHE A C 1
ATOM 1312 O O . PHE A 1 165 ? -2.278 10.845 6.721 1.00 97.88 165 PHE A O 1
ATOM 1319 N N . ILE A 1 166 ? -3.680 11.507 8.335 1.00 97.81 166 ILE A N 1
ATOM 1320 C CA . ILE A 1 166 ? -4.542 12.288 7.436 1.00 97.81 166 ILE A CA 1
ATOM 1321 C C . ILE A 1 166 ? -3.760 13.448 6.816 1.00 97.81 166 ILE A C 1
ATOM 1323 O O . ILE A 1 166 ? -3.762 13.609 5.593 1.00 97.81 166 ILE A O 1
ATOM 1327 N N . GLN A 1 167 ? -3.024 14.207 7.630 1.00 96.94 167 GLN A N 1
ATOM 1328 C CA . GLN A 1 167 ? -2.199 15.304 7.127 1.00 96.94 167 GLN A CA 1
ATOM 1329 C C . GLN A 1 167 ? -1.090 14.797 6.194 1.00 96.94 167 GLN A C 1
ATOM 1331 O O . GLN A 1 167 ? -0.870 15.371 5.124 1.00 96.94 167 GLN A O 1
ATOM 1336 N N . GLY A 1 168 ? -0.420 13.701 6.564 1.00 96.56 168 GLY A N 1
ATOM 1337 C CA . GLY A 1 168 ? 0.588 13.048 5.729 1.00 96.56 168 GLY A CA 1
ATOM 1338 C C . GLY A 1 168 ? 0.022 12.593 4.383 1.00 96.56 168 GLY A C 1
ATOM 1339 O O . GLY A 1 168 ? 0.615 12.871 3.341 1.00 96.56 168 GLY A O 1
ATOM 1340 N N . THR A 1 169 ? -1.169 11.992 4.394 1.00 98.12 169 THR A N 1
ATOM 1341 C CA . THR A 1 169 ? -1.874 11.514 3.195 1.00 98.12 169 THR A CA 1
ATOM 1342 C C . THR A 1 169 ? -2.197 12.658 2.241 1.00 98.12 169 THR A C 1
ATOM 1344 O O . THR A 1 169 ? -1.929 12.531 1.050 1.00 98.12 169 THR A O 1
ATOM 1347 N N . ARG A 1 170 ? -2.702 13.799 2.736 1.00 97.44 170 ARG A N 1
ATOM 1348 C CA . ARG A 1 170 ? -2.994 14.981 1.897 1.00 97.44 170 ARG A CA 1
ATOM 1349 C C . ARG A 1 170 ? -1.739 15.472 1.170 1.00 97.44 170 ARG A C 1
ATOM 1351 O O . ARG A 1 170 ? -1.752 15.650 -0.044 1.00 97.44 170 ARG A O 1
ATOM 1358 N N . VAL A 1 171 ? -0.636 15.641 1.901 1.00 96.25 171 VAL A N 1
ATOM 1359 C CA . VAL A 1 171 ? 0.637 16.126 1.336 1.00 96.25 171 VAL A CA 1
ATOM 1360 C C . VAL A 1 171 ? 1.237 15.122 0.351 1.00 96.25 171 VAL A C 1
ATOM 1362 O O . VAL A 1 171 ? 1.785 15.506 -0.683 1.00 96.25 171 VAL A O 1
ATOM 1365 N N . GLN A 1 172 ? 1.178 13.832 0.673 1.00 95.94 172 GLN A N 1
ATOM 1366 C CA . GLN A 1 172 ? 1.743 12.784 -0.167 1.00 95.94 172 GLN A CA 1
ATOM 1367 C C . GLN A 1 172 ? 0.914 12.544 -1.430 1.00 95.94 172 GLN A C 1
ATOM 1369 O O . GLN A 1 172 ? 1.499 12.337 -2.493 1.00 95.94 172 GLN A O 1
ATOM 1374 N N . TYR A 1 173 ? -0.414 12.633 -1.339 1.00 97.75 173 TYR A N 1
ATOM 1375 C CA . TYR A 1 173 ? -1.308 12.514 -2.487 1.00 97.75 173 TYR A CA 1
ATOM 1376 C C . TYR A 1 173 ? -0.979 13.544 -3.569 1.00 97.75 173 TYR A C 1
ATOM 1378 O O . TYR A 1 173 ? -0.826 13.165 -4.725 1.00 97.75 173 TYR A O 1
ATOM 1386 N N . GLU A 1 174 ? -0.756 14.812 -3.212 1.00 96.00 174 GLU A N 1
ATOM 1387 C CA . GLU A 1 174 ? -0.379 15.843 -4.192 1.00 96.00 174 GLU A CA 1
ATOM 1388 C C . GLU A 1 174 ? 0.915 15.495 -4.942 1.00 96.00 174 GLU A C 1
ATOM 1390 O O . GLU A 1 174 ? 1.032 15.708 -6.150 1.00 96.00 174 GLU A O 1
ATOM 1395 N N . LYS A 1 175 ? 1.899 14.904 -4.254 1.00 95.56 175 LYS A N 1
ATOM 1396 C CA . LYS A 1 175 ? 3.145 14.451 -4.893 1.00 95.56 175 LYS A CA 1
ATOM 1397 C C . LYS A 1 175 ? 2.886 13.289 -5.852 1.00 95.56 175 LYS A C 1
ATOM 1399 O O . LYS A 1 175 ? 3.374 13.314 -6.978 1.00 95.56 175 LYS A O 1
ATOM 1404 N N . VAL A 1 176 ? 2.107 12.303 -5.408 1.00 97.12 176 VAL A N 1
ATOM 1405 C CA . VAL A 1 176 ? 1.734 11.120 -6.198 1.00 97.12 176 VAL A CA 1
ATOM 1406 C C . VAL A 1 176 ? 0.937 11.523 -7.436 1.00 97.12 176 VAL A C 1
ATOM 1408 O O . VAL A 1 176 ? 1.260 11.080 -8.531 1.00 97.12 176 VAL A O 1
ATOM 1411 N N . ARG A 1 177 ? -0.044 12.413 -7.293 1.00 96.56 177 ARG A N 1
ATOM 1412 C CA . ARG A 1 177 ? -0.858 12.934 -8.393 1.00 96.56 177 ARG A CA 1
ATOM 1413 C C . ARG A 1 177 ? -0.001 13.607 -9.463 1.00 96.56 177 ARG A C 1
ATOM 1415 O O . ARG A 1 177 ? -0.072 13.230 -10.627 1.00 96.56 177 ARG A O 1
ATOM 1422 N N . ASN A 1 178 ? 0.849 14.555 -9.066 1.00 94.50 178 ASN A N 1
ATOM 1423 C CA . ASN A 1 178 ? 1.721 15.265 -10.005 1.00 94.50 178 ASN A CA 1
ATOM 1424 C C . ASN A 1 178 ? 2.705 14.319 -10.713 1.00 94.50 178 ASN A C 1
ATOM 1426 O O . ASN A 1 178 ? 3.027 14.517 -11.884 1.00 94.50 178 ASN A O 1
ATOM 1430 N N . GLN A 1 179 ? 3.197 13.294 -10.012 1.00 94.56 179 GLN A N 1
ATOM 1431 C CA . GLN A 1 179 ? 4.072 12.291 -10.613 1.00 94.56 179 GLN A CA 1
ATOM 1432 C C . GLN A 1 179 ? 3.309 11.365 -11.571 1.00 94.56 179 GLN A C 1
ATOM 1434 O O . GLN A 1 179 ? 3.846 11.030 -12.623 1.00 94.56 179 GLN A O 1
ATOM 1439 N N . ALA A 1 180 ? 2.068 10.993 -11.249 1.00 95.62 180 ALA A N 1
ATOM 1440 C CA . ALA A 1 180 ? 1.217 10.182 -12.116 1.00 95.62 180 ALA A CA 1
ATOM 1441 C C . ALA A 1 180 ? 0.928 10.890 -13.449 1.00 95.62 180 ALA A C 1
ATOM 1443 O O . ALA A 1 180 ? 1.096 10.280 -14.501 1.00 95.62 180 ALA A O 1
ATOM 1444 N N . ASP A 1 181 ? 0.601 12.187 -13.423 1.00 92.62 181 ASP A N 1
ATOM 1445 C CA . ASP A 1 181 ? 0.377 12.973 -14.646 1.00 92.62 181 ASP A CA 1
ATOM 1446 C C . ASP A 1 181 ? 1.628 12.965 -15.554 1.00 92.62 181 ASP A C 1
ATOM 1448 O O . ASP A 1 181 ? 1.540 12.677 -16.746 1.00 92.62 181 ASP A O 1
ATOM 1452 N N . ARG A 1 182 ? 2.823 13.169 -14.976 1.00 91.25 182 ARG A N 1
ATOM 1453 C CA . ARG A 1 182 ? 4.103 13.117 -15.715 1.00 91.25 182 ARG A CA 1
ATOM 1454 C C . ARG A 1 182 ? 4.423 11.727 -16.259 1.00 91.25 182 ARG A C 1
ATOM 1456 O O . ARG A 1 182 ? 4.997 11.597 -17.337 1.00 91.25 182 ARG A O 1
ATOM 1463 N N . LEU A 1 183 ? 4.112 10.679 -15.500 1.00 93.19 183 LEU A N 1
ATOM 1464 C CA . LEU A 1 183 ? 4.368 9.303 -15.918 1.00 93.19 183 LEU A CA 1
ATOM 1465 C C . LEU A 1 183 ? 3.466 8.877 -17.073 1.00 93.19 183 LEU A C 1
ATOM 1467 O O . LEU A 1 183 ? 3.932 8.122 -17.921 1.00 93.19 183 LEU A O 1
ATOM 1471 N N . GLY A 1 184 ? 2.233 9.381 -17.163 1.00 89.19 184 GLY A N 1
ATOM 1472 C CA . GLY A 1 184 ? 1.350 9.102 -18.301 1.00 89.19 184 GLY A CA 1
ATOM 1473 C C . GLY A 1 184 ? 1.987 9.504 -19.633 1.00 89.19 184 GLY A C 1
ATOM 1474 O O . GLY A 1 184 ? 2.052 8.697 -20.559 1.00 89.19 184 GLY A O 1
ATOM 1475 N N . GLU A 1 185 ? 2.563 10.707 -19.684 1.00 87.19 185 GLU A N 1
ATOM 1476 C CA . GLU A 1 185 ? 3.276 11.229 -20.859 1.00 87.19 185 GLU A CA 1
ATOM 1477 C C . GLU A 1 185 ? 4.589 10.482 -21.142 1.00 87.19 185 GLU A C 1
ATOM 1479 O O . GLU A 1 185 ? 4.953 10.253 -22.294 1.00 87.19 185 GLU A O 1
ATOM 1484 N N . ASN A 1 186 ? 5.314 10.096 -20.091 1.00 86.62 186 ASN A N 1
ATOM 1485 C CA . ASN A 1 186 ? 6.631 9.467 -20.212 1.00 86.62 186 ASN A CA 1
ATOM 1486 C C . ASN A 1 186 ? 6.574 7.968 -20.539 1.00 86.62 186 ASN A C 1
ATOM 1488 O O . ASN A 1 186 ? 7.536 7.422 -21.073 1.00 86.62 186 ASN A O 1
ATOM 1492 N N . THR A 1 187 ? 5.466 7.302 -20.216 1.00 87.06 187 THR A N 1
ATOM 1493 C CA . THR A 1 187 ? 5.258 5.862 -20.448 1.00 87.06 187 THR A CA 1
ATOM 1494 C C . THR A 1 187 ? 4.410 5.579 -21.687 1.00 87.06 187 THR A C 1
ATOM 1496 O O . THR A 1 187 ? 4.003 4.436 -21.887 1.00 87.06 187 THR A O 1
ATOM 1499 N N . ASP A 1 188 ? 4.106 6.600 -22.496 1.00 85.81 188 ASP A N 1
ATOM 1500 C CA . ASP A 1 188 ? 3.220 6.513 -23.663 1.00 85.81 188 ASP A CA 1
ATOM 1501 C C . ASP A 1 188 ? 1.869 5.839 -23.331 1.00 85.81 188 ASP A C 1
ATOM 1503 O O . ASP A 1 188 ? 1.328 5.053 -24.107 1.00 85.81 188 ASP A O 1
ATOM 1507 N N . ASN A 1 189 ? 1.323 6.125 -22.141 1.00 87.56 189 ASN A N 1
ATOM 1508 C CA . ASN A 1 189 ? 0.091 5.532 -21.604 1.00 87.56 189 ASN A CA 1
ATOM 1509 C C . ASN A 1 189 ? 0.087 3.989 -21.503 1.00 87.56 189 ASN A C 1
ATOM 1511 O O . ASN A 1 189 ? -0.981 3.375 -21.480 1.00 87.56 189 ASN A O 1
ATOM 1515 N N . ARG A 1 190 ? 1.256 3.342 -21.369 1.00 91.94 190 ARG A N 1
ATOM 1516 C CA . ARG A 1 190 ? 1.378 1.882 -21.147 1.00 91.94 190 ARG A CA 1
ATOM 1517 C C . ARG A 1 190 ? 0.916 1.413 -19.757 1.00 91.94 190 ARG A C 1
ATOM 1519 O O . ARG A 1 190 ? 0.979 0.218 -19.484 1.00 91.94 190 ARG A O 1
ATOM 1526 N N . ILE A 1 191 ? 0.435 2.320 -18.901 1.00 95.44 191 ILE A N 1
ATOM 1527 C CA . ILE A 1 191 ? -0.155 2.021 -17.583 1.00 95.44 191 ILE A CA 1
ATOM 1528 C C . ILE A 1 191 ? -1.629 2.472 -17.574 1.00 95.44 191 ILE A C 1
ATOM 1530 O O . ILE A 1 191 ? -1.928 3.598 -17.161 1.00 95.44 191 ILE A O 1
ATOM 1534 N N . PRO A 1 192 ? -2.569 1.628 -18.041 1.00 95.44 192 PRO A N 1
ATOM 1535 C CA . PRO A 1 192 ? -3.990 1.971 -18.140 1.00 95.44 192 PRO A CA 1
ATOM 1536 C C . PRO A 1 192 ? -4.655 2.393 -16.826 1.00 95.44 192 PRO A C 1
ATOM 1538 O O . PRO A 1 192 ? -5.614 3.163 -16.848 1.00 95.44 192 PRO A O 1
ATOM 1541 N N . ALA A 1 193 ? -4.183 1.897 -15.682 1.00 96.81 193 ALA A N 1
ATOM 1542 C CA . ALA A 1 193 ? -4.718 2.224 -14.367 1.00 96.81 193 ALA A CA 1
ATOM 1543 C C . ALA A 1 193 ? -4.248 3.583 -13.838 1.00 96.81 193 ALA A C 1
ATOM 1545 O O . ALA A 1 193 ? -4.837 4.083 -12.884 1.00 96.81 193 ALA A O 1
ATOM 1546 N N . LEU A 1 194 ? -3.231 4.217 -14.424 1.00 96.50 194 LEU A N 1
ATOM 1547 C CA . LEU A 1 194 ? -2.670 5.472 -13.911 1.00 96.50 194 LEU A CA 1
ATOM 1548 C C . LEU A 1 194 ? -3.713 6.600 -13.716 1.00 96.50 194 LEU A C 1
ATOM 1550 O O . LEU A 1 194 ? -3.662 7.272 -12.681 1.00 96.50 194 LEU A O 1
ATOM 1554 N N . PRO A 1 195 ? -4.725 6.774 -14.597 1.00 96.75 195 PRO A N 1
ATOM 1555 C CA . PRO A 1 195 ? -5.812 7.732 -14.381 1.00 96.75 195 PRO A CA 1
ATOM 1556 C C . PRO A 1 195 ? -6.663 7.463 -13.128 1.00 96.75 195 PRO A C 1
ATOM 1558 O O . PRO A 1 195 ? -7.326 8.382 -12.640 1.00 96.75 195 PRO A O 1
ATOM 1561 N N . LEU A 1 196 ? -6.647 6.241 -12.575 1.00 96.81 196 LEU A N 1
ATOM 1562 C CA . LEU A 1 196 ? -7.378 5.906 -11.348 1.00 96.81 196 LEU A CA 1
ATOM 1563 C C . LEU A 1 196 ? -6.901 6.730 -10.151 1.00 96.81 196 LEU A C 1
ATOM 1565 O O . LEU A 1 196 ? -7.727 7.061 -9.304 1.00 96.81 196 LEU A O 1
ATOM 1569 N N . ILE A 1 197 ? -5.622 7.131 -10.109 1.00 97.69 197 ILE A N 1
ATOM 1570 C CA . ILE A 1 197 ? -5.084 8.002 -9.049 1.00 97.69 197 ILE A CA 1
ATOM 1571 C C . ILE A 1 197 ? -5.930 9.270 -8.917 1.00 97.69 197 ILE A C 1
ATOM 1573 O O . ILE A 1 197 ? -6.361 9.627 -7.824 1.00 97.69 197 ILE A O 1
ATOM 1577 N N . LYS A 1 198 ? -6.230 9.911 -10.049 1.00 96.75 198 LYS A N 1
ATOM 1578 C CA . LYS A 1 198 ? -7.040 11.129 -10.100 1.00 96.75 198 LYS A CA 1
ATOM 1579 C C . LYS A 1 198 ? -8.534 10.835 -9.990 1.00 96.75 198 LYS A C 1
ATOM 1581 O O . LYS A 1 198 ? -9.262 11.584 -9.346 1.00 96.75 198 LYS A O 1
ATOM 1586 N N . ALA A 1 199 ? -9.010 9.738 -10.580 1.00 97.00 199 ALA A N 1
ATOM 1587 C CA . ALA A 1 199 ? -10.424 9.361 -10.503 1.00 97.00 199 ALA A CA 1
ATOM 1588 C C . ALA A 1 199 ? -10.886 9.097 -9.056 1.00 97.00 199 ALA A C 1
ATOM 1590 O O . ALA A 1 199 ? -12.036 9.371 -8.714 1.00 97.00 199 ALA A O 1
ATOM 1591 N N . TYR A 1 200 ? -9.987 8.610 -8.196 1.00 97.94 200 TYR A N 1
ATOM 1592 C CA . TYR A 1 200 ? -10.258 8.342 -6.783 1.00 97.94 200 TYR A CA 1
ATOM 1593 C C . TYR A 1 200 ? -9.965 9.532 -5.851 1.00 97.94 200 TYR A C 1
ATOM 1595 O O . TYR A 1 200 ? -10.213 9.420 -4.651 1.00 97.94 200 TYR A O 1
ATOM 1603 N N . GLU A 1 201 ? -9.538 10.691 -6.370 1.00 97.19 201 GLU A N 1
ATOM 1604 C CA . GLU A 1 201 ? -9.254 11.905 -5.581 1.00 97.19 201 GLU A CA 1
ATOM 1605 C C . GLU A 1 201 ? -10.424 12.290 -4.676 1.00 97.19 201 GLU A C 1
ATOM 1607 O O . GLU A 1 201 ? -10.262 12.485 -3.471 1.00 97.19 201 GLU A O 1
ATOM 1612 N N . PHE A 1 202 ? -11.629 12.347 -5.248 1.00 97.25 202 PHE A N 1
ATOM 1613 C CA . PHE A 1 202 ? -12.829 12.711 -4.504 1.00 97.25 202 PHE A CA 1
ATOM 1614 C C . PHE A 1 202 ? -13.159 11.691 -3.414 1.00 97.25 202 PHE A C 1
ATOM 1616 O O . PHE A 1 202 ? -13.532 12.090 -2.313 1.00 97.25 202 PHE A O 1
ATOM 1623 N N . LYS A 1 203 ? -12.979 10.391 -3.684 1.00 97.88 203 LYS A N 1
ATOM 1624 C CA . LYS A 1 203 ? -13.197 9.328 -2.691 1.00 97.88 203 LYS A CA 1
ATOM 1625 C C . LYS A 1 203 ? -12.192 9.424 -1.549 1.00 97.88 203 LYS A C 1
ATOM 1627 O O . LYS A 1 203 ? -12.585 9.321 -0.389 1.00 97.88 203 LYS A O 1
ATOM 1632 N N . LEU A 1 204 ? -10.923 9.685 -1.863 1.00 98.25 204 LEU A N 1
ATOM 1633 C CA . LEU A 1 204 ? -9.881 9.905 -0.866 1.00 98.25 204 LEU A CA 1
ATOM 1634 C C . LEU A 1 204 ? -10.190 11.136 -0.010 1.00 98.25 204 LEU A C 1
ATOM 1636 O O . LEU A 1 204 ? -10.224 11.035 1.211 1.00 98.25 204 LEU A O 1
ATOM 1640 N N . MET A 1 205 ? -10.467 12.288 -0.620 1.00 98.00 205 MET A N 1
ATOM 1641 C CA . MET A 1 205 ? -10.760 13.515 0.131 1.00 98.00 205 MET A CA 1
ATOM 1642 C C . MET A 1 205 ? -12.036 13.398 0.965 1.00 98.00 205 MET A C 1
ATOM 1644 O O . MET A 1 205 ? -12.082 13.927 2.080 1.00 98.00 205 MET A O 1
ATOM 1648 N N . PHE A 1 206 ? -13.042 12.680 0.457 1.00 97.00 206 PHE A N 1
ATOM 1649 C CA . PHE A 1 206 ? -14.240 12.332 1.213 1.00 97.00 206 PHE A CA 1
ATOM 1650 C C . PHE A 1 206 ? -13.880 11.483 2.434 1.00 97.00 206 PHE A C 1
ATOM 1652 O O . PHE A 1 206 ? -14.177 11.910 3.542 1.00 97.00 206 PHE A O 1
ATOM 1659 N N . LEU A 1 207 ? -13.150 10.371 2.268 1.00 97.62 207 LEU A N 1
ATOM 1660 C CA . LEU A 1 207 ? -12.681 9.534 3.381 1.00 97.62 207 LEU A CA 1
ATOM 1661 C C . LEU A 1 207 ? -11.965 10.364 4.457 1.00 97.62 207 LEU A C 1
ATOM 1663 O O . LEU A 1 207 ? -12.330 10.293 5.626 1.00 97.62 207 LEU A O 1
ATOM 1667 N N . LEU A 1 208 ? -10.975 11.174 4.068 1.00 97.75 208 LEU A N 1
ATOM 1668 C CA . LEU A 1 208 ? -10.179 11.971 5.010 1.00 97.75 208 LEU A CA 1
ATOM 1669 C C . LEU A 1 208 ? -11.042 12.969 5.789 1.00 97.75 208 LEU A C 1
ATOM 1671 O O . LEU A 1 208 ? -10.971 13.027 7.013 1.00 97.75 208 LEU A O 1
ATOM 1675 N N . THR A 1 209 ? -11.892 13.715 5.082 1.00 95.94 209 THR A N 1
ATOM 1676 C CA . THR A 1 209 ? -12.769 14.731 5.687 1.00 95.94 209 THR A CA 1
ATOM 1677 C C . THR A 1 209 ? -13.815 14.096 6.599 1.00 95.94 209 THR A C 1
ATOM 1679 O O . THR A 1 209 ? -14.163 14.646 7.643 1.00 95.94 209 THR A O 1
ATOM 1682 N N . THR A 1 210 ? -14.321 12.935 6.205 1.00 94.19 210 THR A N 1
ATOM 1683 C CA . THR A 1 210 ? -15.288 12.165 6.973 1.00 94.19 210 THR A CA 1
ATOM 1684 C C . THR A 1 210 ? -14.674 11.636 8.265 1.00 94.19 210 THR A C 1
ATOM 1686 O O . THR A 1 210 ? -15.268 11.802 9.325 1.00 94.19 210 THR A O 1
ATOM 1689 N N . VAL A 1 211 ? -13.458 11.083 8.227 1.00 95.00 211 VAL A N 1
ATOM 1690 C CA . VAL A 1 211 ? -12.757 10.660 9.450 1.00 95.00 211 VAL A CA 1
ATOM 1691 C C . VAL A 1 211 ? -12.489 11.863 10.367 1.00 95.00 211 VAL A C 1
ATOM 1693 O O . VAL A 1 211 ? -12.754 11.789 11.566 1.00 95.00 211 VAL A O 1
ATOM 1696 N N . GLU A 1 212 ? -12.057 13.000 9.814 1.00 93.69 212 GLU A N 1
ATOM 1697 C CA . GLU A 1 212 ? -11.827 14.232 10.586 1.00 93.69 212 GLU A CA 1
ATOM 1698 C C . GLU A 1 212 ? -13.083 14.740 11.308 1.00 93.69 212 GLU A C 1
ATOM 1700 O O . GLU A 1 212 ? -12.990 15.169 12.457 1.00 93.69 212 GLU A O 1
ATOM 1705 N N . LYS A 1 213 ? -14.250 14.700 10.657 1.00 91.00 213 LYS A N 1
ATOM 1706 C CA . LYS A 1 213 ? -15.492 15.282 11.194 1.00 91.00 213 LYS A CA 1
ATOM 1707 C C . LYS A 1 213 ? -16.330 14.306 12.007 1.00 91.00 213 LYS A C 1
ATOM 1709 O O . LYS A 1 213 ? -16.964 14.702 12.977 1.00 91.00 213 LYS A O 1
ATOM 1714 N N . GLU A 1 214 ? -16.385 13.046 11.595 1.00 89.25 214 GLU A N 1
ATOM 1715 C CA . GLU A 1 214 ? -17.356 12.088 12.133 1.00 89.25 214 GLU A CA 1
ATOM 1716 C C . GLU A 1 214 ? -16.739 11.060 13.078 1.00 89.25 214 GLU A C 1
ATOM 1718 O O . GLU A 1 214 ? -17.469 10.473 13.874 1.00 89.25 214 GLU A O 1
ATOM 1723 N N . VAL A 1 215 ? -15.418 10.858 13.018 1.00 87.81 215 VAL A N 1
ATOM 1724 C CA . VAL A 1 215 ? -14.694 9.904 13.878 1.00 87.81 215 VAL A CA 1
ATOM 1725 C C . VAL A 1 215 ? -13.869 10.623 1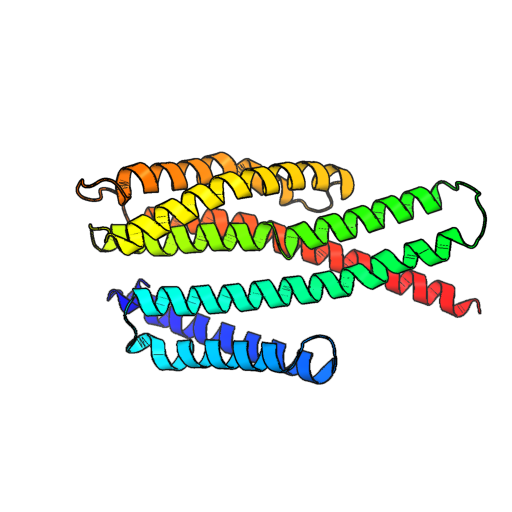4.946 1.00 87.81 215 VAL A C 1
ATOM 1727 O O . VAL A 1 215 ? -13.777 10.150 16.074 1.00 87.81 215 VAL A O 1
ATOM 1730 N N . MET A 1 216 ? -13.261 11.761 14.604 1.00 89.19 216 MET A N 1
ATOM 1731 C CA . MET A 1 216 ? -12.310 12.460 15.476 1.00 89.19 216 MET A CA 1
ATOM 1732 C C . MET A 1 216 ? -12.933 13.565 16.342 1.00 89.19 216 MET A C 1
ATOM 1734 O O . MET A 1 216 ? -12.284 14.041 17.276 1.00 89.19 216 MET A O 1
ATOM 1738 N N . GLU A 1 217 ? -14.159 14.006 16.045 1.00 85.19 217 GLU A N 1
ATOM 1739 C CA . GLU A 1 217 ? -14.844 15.000 16.874 1.00 85.19 217 GLU A CA 1
ATOM 1740 C C . GLU A 1 217 ? -15.331 14.380 18.199 1.00 85.19 217 GLU A C 1
ATOM 1742 O O . GLU A 1 217 ? -15.754 13.228 18.209 1.00 85.19 217 GLU A O 1
ATOM 1747 N N . PRO A 1 218 ? -15.383 15.136 19.318 1.00 68.38 218 PRO A N 1
ATOM 1748 C CA . PRO A 1 218 ? -15.806 14.631 20.639 1.00 68.38 218 PRO A CA 1
ATOM 1749 C C . PRO A 1 218 ? -17.270 14.163 20.732 1.00 68.38 218 PRO A C 1
ATOM 1751 O O . PRO A 1 218 ? -17.772 13.873 21.818 1.00 68.38 218 PRO A O 1
ATOM 1754 N N . ARG A 1 219 ? -18.001 14.185 19.618 1.00 73.12 219 ARG A N 1
ATOM 1755 C CA . ARG A 1 219 ? -19.400 13.767 19.535 1.00 73.12 219 ARG A CA 1
ATOM 1756 C C . ARG A 1 219 ? -19.451 12.251 19.343 1.00 73.12 219 ARG A C 1
ATOM 1758 O O . ARG A 1 219 ? -18.499 11.656 18.859 1.00 73.12 219 ARG A O 1
ATOM 1765 N N . ALA A 1 220 ? -20.572 11.629 19.713 1.00 73.19 220 ALA A N 1
ATOM 1766 C CA . ALA A 1 220 ? -20.781 10.206 19.451 1.00 73.19 220 ALA A CA 1
ATOM 1767 C C . ALA A 1 220 ? -20.536 9.915 17.961 1.00 73.19 220 ALA A C 1
ATOM 1769 O O . ALA A 1 220 ? -21.156 10.564 17.111 1.00 73.19 220 ALA A O 1
ATOM 1770 N N . ILE A 1 221 ? -19.627 8.978 17.674 1.00 82.69 221 ILE A N 1
ATOM 1771 C CA . ILE A 1 221 ? -19.245 8.617 16.307 1.00 82.69 221 ILE A CA 1
ATOM 1772 C C . ILE A 1 221 ? -20.492 8.107 15.584 1.00 82.69 221 ILE A C 1
ATOM 1774 O O . ILE A 1 221 ? -21.160 7.187 16.054 1.00 82.69 221 ILE A O 1
ATOM 1778 N N . ARG A 1 222 ? -20.842 8.752 14.468 1.00 76.88 222 ARG A N 1
ATOM 1779 C CA . ARG A 1 222 ? -22.088 8.475 13.725 1.00 76.88 222 ARG A CA 1
ATOM 1780 C C . ARG A 1 222 ? -21.899 7.538 12.544 1.00 76.88 222 ARG A C 1
ATOM 1782 O O . ARG A 1 222 ? -22.886 7.090 11.967 1.00 76.88 222 ARG A O 1
ATOM 1789 N N . MET A 1 223 ? -20.652 7.289 12.166 1.00 79.62 223 MET A N 1
ATOM 1790 C CA . MET A 1 223 ? -20.345 6.582 10.940 1.00 79.62 223 MET A CA 1
ATOM 1791 C C . MET A 1 223 ? -20.324 5.069 11.133 1.00 79.62 223 MET A C 1
ATOM 1793 O O . MET A 1 223 ? -19.803 4.553 12.120 1.00 79.62 223 MET A O 1
ATOM 1797 N N . ASP A 1 224 ? -20.848 4.364 10.134 1.00 87.19 224 ASP A N 1
ATOM 1798 C CA . ASP A 1 224 ? -20.770 2.918 10.064 1.00 87.19 224 ASP A CA 1
ATOM 1799 C C . ASP A 1 224 ? -19.340 2.447 9.742 1.00 87.19 224 ASP A C 1
ATOM 1801 O O . ASP A 1 224 ? -18.728 2.826 8.737 1.00 87.19 224 ASP A O 1
ATOM 1805 N N . SER A 1 225 ? -18.809 1.584 10.608 1.00 89.00 225 SER A N 1
ATOM 1806 C CA . SER A 1 225 ? -17.452 1.046 10.478 1.00 89.00 225 SER A CA 1
ATOM 1807 C C . SER A 1 225 ? -17.247 0.250 9.180 1.00 89.00 225 SER A C 1
ATOM 1809 O O . SER A 1 225 ? -16.167 0.308 8.590 1.00 89.00 225 SER A O 1
ATOM 1811 N N . SER A 1 226 ? -18.278 -0.442 8.678 1.00 89.25 226 SER A N 1
ATOM 1812 C CA . SER A 1 226 ? -18.173 -1.242 7.452 1.00 89.25 226 SER A CA 1
ATOM 1813 C C . SER A 1 226 ? -18.096 -0.368 6.195 1.00 89.25 226 SER A C 1
ATOM 1815 O O . SER A 1 226 ? -17.346 -0.684 5.267 1.00 89.25 226 SER A O 1
ATOM 1817 N N . GLN A 1 227 ? -18.789 0.775 6.186 1.00 91.31 227 GLN A N 1
ATOM 1818 C CA . GLN A 1 227 ? -18.711 1.767 5.110 1.00 91.31 227 GLN A CA 1
ATOM 1819 C C . GLN A 1 227 ? -17.319 2.402 5.024 1.00 91.31 227 GLN A C 1
ATOM 1821 O O . GLN A 1 227 ? -16.755 2.471 3.931 1.00 91.31 227 GLN A O 1
ATOM 1826 N N . LEU A 1 228 ? -16.732 2.799 6.162 1.00 92.94 228 LEU A N 1
ATOM 1827 C CA . LEU A 1 228 ? -15.352 3.312 6.216 1.00 92.94 228 LEU A CA 1
ATOM 1828 C C . LEU A 1 228 ? -14.348 2.281 5.706 1.00 92.94 228 LEU A C 1
ATOM 1830 O O . LEU A 1 228 ? -13.493 2.595 4.874 1.00 92.94 228 LEU A O 1
ATOM 1834 N N . PHE A 1 229 ? -14.479 1.042 6.182 1.00 93.56 229 PHE A N 1
ATOM 1835 C CA . PHE A 1 229 ? -13.614 -0.052 5.768 1.00 93.56 229 PHE A CA 1
ATOM 1836 C C . PHE A 1 229 ? -13.692 -0.290 4.256 1.00 93.56 229 PHE A C 1
ATOM 1838 O O . PHE A 1 229 ? -12.656 -0.401 3.597 1.00 93.56 229 PHE A O 1
ATOM 1845 N N . SER A 1 230 ? -14.906 -0.328 3.704 1.00 95.06 230 SER A N 1
ATOM 1846 C CA . SER A 1 230 ? -15.149 -0.589 2.282 1.00 95.06 230 SER A CA 1
ATOM 1847 C C . SER A 1 230 ? -14.610 0.534 1.400 1.00 95.06 230 SER A C 1
ATOM 1849 O O . SER A 1 230 ? -13.870 0.261 0.459 1.00 95.06 230 SER A O 1
ATOM 1851 N N . LEU A 1 231 ? -14.899 1.795 1.739 1.00 97.12 231 LEU A N 1
ATOM 1852 C CA . LEU A 1 231 ? -14.422 2.958 0.986 1.00 97.12 231 LEU A CA 1
ATOM 1853 C C . LEU A 1 231 ? -12.891 3.014 0.933 1.00 97.12 231 LEU A C 1
ATOM 1855 O O . LEU A 1 231 ? -12.308 3.218 -0.130 1.00 97.12 231 LEU A O 1
ATOM 1859 N N . ALA A 1 232 ? -12.229 2.826 2.076 1.00 97.69 232 ALA A N 1
ATOM 1860 C CA . ALA A 1 232 ? -10.774 2.849 2.120 1.00 97.69 232 ALA A CA 1
ATOM 1861 C C . ALA A 1 232 ? -10.152 1.653 1.382 1.00 97.69 232 ALA A C 1
ATOM 1863 O O . ALA A 1 232 ? -9.119 1.810 0.738 1.00 97.69 232 ALA A O 1
ATOM 1864 N N . THR A 1 233 ? -10.785 0.477 1.440 1.00 96.94 233 THR A N 1
ATOM 1865 C CA . THR A 1 233 ? -10.346 -0.708 0.686 1.00 96.94 233 THR A CA 1
ATOM 1866 C C . THR A 1 233 ? -10.448 -0.475 -0.818 1.00 96.94 233 THR A C 1
ATOM 1868 O O . THR A 1 233 ? -9.485 -0.736 -1.526 1.00 96.94 233 THR A O 1
ATOM 1871 N N . GLU A 1 234 ? -11.536 0.131 -1.295 1.00 98.19 234 GLU A N 1
ATOM 1872 C CA . GLU A 1 234 ? -11.708 0.454 -2.715 1.00 98.19 234 GLU A CA 1
ATOM 1873 C C . GLU A 1 234 ? -10.605 1.395 -3.241 1.00 98.19 234 GLU A C 1
ATOM 1875 O O . GLU A 1 234 ? -10.072 1.193 -4.331 1.00 98.19 234 GLU A O 1
ATOM 1880 N N . ILE A 1 235 ? -10.221 2.406 -2.449 1.00 98.50 235 ILE A N 1
ATOM 1881 C CA . ILE A 1 235 ? -9.110 3.316 -2.783 1.00 98.50 235 ILE A CA 1
ATOM 1882 C C . ILE A 1 235 ? -7.778 2.552 -2.831 1.00 98.50 235 ILE A C 1
ATOM 1884 O O . ILE A 1 235 ? -6.994 2.735 -3.763 1.00 98.50 235 ILE A O 1
ATOM 1888 N N . ILE A 1 236 ? -7.521 1.698 -1.835 1.00 98.62 236 ILE A N 1
ATOM 1889 C CA . ILE A 1 236 ? -6.301 0.882 -1.760 1.00 98.62 236 ILE A CA 1
ATOM 1890 C C . ILE A 1 236 ? -6.196 -0.042 -2.976 1.00 98.62 236 ILE A C 1
ATOM 1892 O O . ILE A 1 236 ? -5.142 -0.077 -3.607 1.00 98.62 236 ILE A O 1
ATOM 1896 N N . ASP A 1 237 ? -7.274 -0.732 -3.341 1.00 98.44 237 ASP A N 1
ATOM 1897 C CA . ASP A 1 237 ? -7.296 -1.666 -4.470 1.00 98.44 237 ASP A CA 1
ATOM 1898 C C . ASP A 1 237 ? -7.043 -0.947 -5.801 1.00 98.44 237 ASP A C 1
ATOM 1900 O O . ASP A 1 237 ? -6.256 -1.413 -6.629 1.00 98.44 237 ASP A O 1
ATOM 1904 N N . ALA A 1 238 ? -7.645 0.234 -5.990 1.00 98.25 238 ALA A N 1
ATOM 1905 C CA . ALA A 1 238 ? -7.399 1.060 -7.168 1.00 98.25 238 ALA A CA 1
ATOM 1906 C C . ALA A 1 238 ? -5.923 1.474 -7.281 1.00 98.25 238 ALA A C 1
ATOM 1908 O O . ALA A 1 238 ? -5.361 1.461 -8.376 1.00 98.25 238 ALA A O 1
ATOM 1909 N N . TYR A 1 239 ? -5.280 1.818 -6.164 1.00 98.56 239 TYR A N 1
ATOM 1910 C CA . TYR A 1 239 ? -3.875 2.232 -6.148 1.00 98.56 239 TYR A CA 1
ATOM 1911 C C . TYR A 1 239 ? -2.914 1.044 -6.274 1.00 98.56 239 TYR A C 1
ATOM 1913 O O . TYR A 1 239 ? -1.908 1.156 -6.972 1.00 98.56 239 TYR A O 1
ATOM 1921 N N . LEU A 1 240 ? -3.224 -0.108 -5.671 1.00 98.25 240 LEU A N 1
ATOM 1922 C CA . LEU A 1 240 ? -2.452 -1.343 -5.849 1.00 98.25 240 LEU A CA 1
ATOM 1923 C C . LEU A 1 240 ? -2.453 -1.795 -7.309 1.00 98.25 240 LEU A C 1
ATOM 1925 O O . LEU A 1 240 ? -1.403 -2.165 -7.825 1.00 98.25 240 LEU A O 1
ATOM 1929 N N . LYS A 1 241 ? -3.580 -1.652 -8.014 1.00 98.25 241 LYS A N 1
ATOM 1930 C CA . LYS A 1 241 ? -3.646 -1.938 -9.452 1.00 98.25 241 LYS A CA 1
ATOM 1931 C C . LYS A 1 241 ? -2.635 -1.118 -10.266 1.00 98.25 241 LYS A C 1
ATOM 1933 O O . LYS A 1 241 ? -2.021 -1.643 -11.189 1.00 98.25 241 LYS A O 1
ATOM 1938 N N . VAL A 1 242 ? -2.428 0.154 -9.915 1.00 98.19 242 VAL A N 1
ATOM 1939 C CA . VAL A 1 242 ? -1.415 1.008 -10.566 1.00 98.19 242 VAL A CA 1
ATOM 1940 C C . VAL A 1 242 ? 0.002 0.511 -10.273 1.00 98.19 242 VAL A C 1
ATOM 1942 O O . VAL A 1 242 ? 0.850 0.528 -11.166 1.00 98.19 242 VAL A O 1
ATOM 1945 N N . VAL A 1 243 ? 0.265 0.055 -9.042 1.00 98.12 243 VAL A N 1
ATOM 1946 C CA . VAL A 1 243 ? 1.552 -0.558 -8.674 1.00 98.12 243 VAL A CA 1
ATOM 1947 C C . VAL A 1 243 ? 1.798 -1.819 -9.507 1.00 98.12 243 VAL A C 1
ATOM 1949 O O . VAL A 1 243 ? 2.863 -1.935 -10.109 1.00 98.12 243 VAL A O 1
ATOM 1952 N N . ASP A 1 244 ? 0.817 -2.717 -9.601 1.00 97.81 244 ASP A N 1
ATOM 1953 C CA . ASP A 1 244 ? 0.934 -3.982 -10.337 1.00 97.81 244 ASP A CA 1
ATOM 1954 C C . ASP A 1 244 ? 1.195 -3.761 -11.835 1.00 97.81 244 ASP A C 1
ATOM 1956 O O . ASP A 1 244 ? 2.110 -4.357 -12.414 1.00 97.81 244 ASP A O 1
ATOM 1960 N N . GLU A 1 245 ? 0.435 -2.867 -12.473 1.00 97.75 245 GLU A N 1
ATOM 1961 C CA . GLU A 1 245 ? 0.625 -2.542 -13.890 1.00 97.75 245 GLU A CA 1
ATOM 1962 C C . GLU A 1 245 ? 1.975 -1.857 -14.145 1.00 97.75 245 GLU A C 1
ATOM 1964 O O . GLU A 1 245 ? 2.655 -2.168 -15.124 1.00 97.75 245 GLU A O 1
ATOM 1969 N N . GLY A 1 246 ? 2.416 -0.968 -13.251 1.00 96.69 246 GLY A N 1
ATOM 1970 C CA . GLY A 1 246 ? 3.717 -0.321 -13.390 1.00 96.69 246 GLY A CA 1
ATOM 1971 C C . GLY A 1 246 ? 4.900 -1.268 -13.152 1.00 96.69 246 GLY A C 1
ATOM 1972 O O . GLY A 1 246 ? 5.889 -1.188 -13.878 1.00 96.69 246 GLY A O 1
ATOM 1973 N N . LEU A 1 247 ? 4.798 -2.214 -12.211 1.00 95.69 247 LEU A N 1
ATOM 1974 C CA . LEU A 1 247 ? 5.784 -3.292 -12.047 1.00 95.69 247 LEU A CA 1
ATOM 1975 C C . LEU A 1 247 ? 5.826 -4.210 -13.275 1.00 95.69 247 LEU A C 1
ATOM 1977 O O . LEU A 1 247 ? 6.908 -4.598 -13.710 1.00 95.69 247 LEU A O 1
ATOM 1981 N N . THR A 1 248 ? 4.668 -4.505 -13.868 1.00 96.31 248 THR A N 1
ATOM 1982 C CA . THR A 1 248 ? 4.578 -5.280 -15.115 1.00 96.31 248 THR A CA 1
ATOM 1983 C C . THR A 1 248 ? 5.286 -4.561 -16.261 1.00 96.31 248 THR A C 1
ATOM 1985 O O . THR A 1 248 ? 6.046 -5.180 -17.002 1.00 96.31 248 THR A O 1
ATOM 1988 N N . LEU A 1 249 ? 5.102 -3.244 -16.393 1.00 94.62 249 LEU A N 1
ATOM 1989 C CA . LEU A 1 249 ? 5.802 -2.458 -17.408 1.00 94.62 249 LEU A CA 1
ATOM 1990 C C . LEU A 1 249 ? 7.323 -2.445 -17.187 1.00 94.62 249 LEU A C 1
ATOM 1992 O O . LEU A 1 249 ? 8.075 -2.586 -18.148 1.00 94.62 249 LEU A O 1
ATOM 1996 N N . LEU A 1 250 ? 7.780 -2.319 -15.938 1.00 92.44 250 LEU A N 1
ATOM 1997 C CA . LEU A 1 250 ? 9.206 -2.412 -15.607 1.00 92.44 250 LEU A CA 1
ATOM 1998 C C . LEU A 1 250 ? 9.791 -3.773 -15.992 1.00 92.44 250 LEU A C 1
ATOM 2000 O O . LEU A 1 250 ? 10.880 -3.820 -16.556 1.00 92.44 250 LEU A O 1
ATOM 2004 N N . TYR A 1 251 ? 9.063 -4.858 -15.729 1.00 91.62 251 TYR A N 1
ATOM 2005 C CA . TYR A 1 251 ? 9.464 -6.206 -16.127 1.00 91.62 251 TYR A CA 1
ATOM 2006 C C . TYR A 1 251 ? 9.591 -6.337 -17.652 1.00 91.62 251 TYR A C 1
ATOM 2008 O O . TYR A 1 251 ? 10.621 -6.795 -18.138 1.00 91.62 251 TYR A O 1
ATOM 2016 N N . LEU A 1 252 ? 8.598 -5.859 -18.410 1.00 91.75 252 LEU A N 1
ATOM 2017 C CA . LEU A 1 252 ? 8.642 -5.876 -19.879 1.00 91.75 252 LEU A CA 1
ATOM 2018 C C . LEU A 1 252 ? 9.840 -5.095 -20.421 1.00 91.75 252 LEU A C 1
ATOM 2020 O O . LEU A 1 252 ? 10.534 -5.567 -21.314 1.00 91.75 252 LEU A O 1
ATOM 2024 N N . TRP A 1 253 ? 10.118 -3.918 -19.861 1.00 88.56 253 TRP A N 1
ATOM 2025 C CA . TRP A 1 253 ? 11.295 -3.144 -20.243 1.00 88.56 253 TRP A CA 1
ATOM 2026 C C . TRP A 1 253 ? 12.609 -3.868 -19.939 1.00 88.56 253 TRP A C 1
ATOM 2028 O O . TRP A 1 253 ? 13.549 -3.760 -20.719 1.00 88.56 253 TRP A O 1
ATOM 2038 N N . GLN A 1 254 ? 12.683 -4.617 -18.839 1.00 84.75 254 GLN A N 1
ATOM 2039 C CA . GLN A 1 254 ? 13.858 -5.430 -18.522 1.00 84.75 254 GLN A CA 1
ATOM 2040 C C . GLN A 1 254 ? 14.025 -6.604 -19.494 1.00 84.75 254 GLN A C 1
ATOM 2042 O O . GLN A 1 254 ? 15.146 -6.861 -19.926 1.00 84.75 254 GLN A O 1
ATOM 2047 N N . GLU A 1 255 ? 12.941 -7.288 -19.876 1.00 88.19 255 GLU A N 1
ATOM 2048 C CA . GLU A 1 255 ? 12.984 -8.333 -20.910 1.00 88.19 255 GLU A CA 1
ATOM 2049 C C . GLU A 1 255 ? 13.432 -7.770 -22.265 1.00 88.19 255 GLU A C 1
ATOM 2051 O O . GLU A 1 255 ? 14.337 -8.322 -22.887 1.00 88.19 255 GLU A O 1
ATOM 2056 N N . GLU A 1 256 ? 12.873 -6.629 -22.685 1.00 86.06 256 GLU A N 1
ATOM 2057 C CA . GLU A 1 256 ? 13.266 -5.936 -23.919 1.00 86.06 256 GLU A CA 1
ATOM 2058 C C . GLU A 1 256 ? 14.775 -5.600 -23.917 1.00 86.06 256 GLU A C 1
ATOM 2060 O O . GLU A 1 256 ? 15.468 -5.839 -24.911 1.00 86.06 256 GLU A O 1
ATOM 2065 N N . SER A 1 257 ? 15.312 -5.101 -22.796 1.00 80.31 257 SER A N 1
ATOM 2066 C CA . SER A 1 257 ? 16.748 -4.822 -22.642 1.00 80.31 257 SER A CA 1
ATOM 2067 C C . SER A 1 257 ? 17.612 -6.089 -22.696 1.00 80.31 257 SER A C 1
ATOM 2069 O O . SER A 1 257 ? 18.667 -6.083 -23.335 1.00 80.31 257 SER A O 1
ATOM 2071 N N . LEU A 1 258 ? 17.180 -7.188 -22.069 1.00 81.06 258 LEU A N 1
ATOM 2072 C CA . LEU A 1 258 ? 17.903 -8.467 -22.099 1.00 81.06 258 LEU A CA 1
ATOM 2073 C C . LEU A 1 258 ? 17.940 -9.072 -23.509 1.00 81.06 258 LEU A C 1
ATOM 2075 O O . LEU A 1 258 ? 18.991 -9.543 -23.945 1.00 81.06 258 LEU A O 1
ATOM 2079 N N . ASP A 1 259 ? 16.831 -9.004 -24.244 1.00 83.44 259 ASP A N 1
ATOM 2080 C CA . ASP A 1 259 ? 16.750 -9.461 -25.634 1.00 83.44 259 ASP A CA 1
ATOM 2081 C C . ASP A 1 259 ? 17.681 -8.664 -26.552 1.00 83.44 259 ASP A C 1
ATOM 2083 O O . ASP A 1 259 ? 18.316 -9.222 -27.453 1.00 83.44 259 ASP A O 1
ATOM 2087 N N . LEU A 1 260 ? 17.770 -7.347 -26.341 1.00 78.69 260 LEU A N 1
ATOM 2088 C CA . LEU A 1 260 ? 18.716 -6.498 -27.060 1.00 78.69 260 LEU A CA 1
ATOM 2089 C C . LEU A 1 260 ? 20.153 -6.885 -26.724 1.00 78.69 260 LEU A C 1
ATOM 2091 O O . LEU A 1 260 ? 20.958 -7.038 -27.643 1.00 78.69 260 LEU A O 1
ATOM 2095 N N . TRP A 1 261 ? 20.469 -7.093 -25.446 1.00 75.31 261 TRP A N 1
ATOM 2096 C CA . TRP A 1 261 ? 21.802 -7.520 -25.026 1.00 75.31 261 TRP A CA 1
ATOM 2097 C C . TRP A 1 261 ? 22.198 -8.859 -25.656 1.00 75.31 261 TRP A C 1
ATOM 2099 O O . TRP A 1 261 ? 23.292 -8.970 -26.205 1.00 75.31 261 TRP A O 1
ATOM 2109 N N . HIS A 1 262 ? 21.291 -9.840 -25.685 1.00 74.62 262 HIS A N 1
ATOM 2110 C CA . HIS A 1 262 ? 21.543 -11.135 -26.321 1.00 74.62 262 HIS A CA 1
ATOM 2111 C C . HIS A 1 262 ? 21.839 -10.997 -27.823 1.00 74.62 262 HIS A C 1
ATOM 2113 O O . HIS A 1 262 ? 22.834 -11.531 -28.305 1.00 74.62 262 HIS A O 1
ATOM 2119 N N . LYS A 1 263 ? 21.045 -10.201 -28.554 1.00 77.19 263 LYS A N 1
ATOM 2120 C CA . LYS A 1 263 ? 21.234 -9.971 -30.000 1.00 77.19 263 LYS A CA 1
ATOM 2121 C C . LYS A 1 263 ? 22.544 -9.255 -30.346 1.00 77.19 263 LYS A C 1
ATOM 2123 O O . LYS A 1 263 ? 23.069 -9.464 -31.436 1.00 77.19 263 LYS A O 1
ATOM 2128 N N . HIS A 1 264 ? 23.049 -8.399 -29.456 1.00 63.41 264 HIS A N 1
ATOM 2129 C CA . HIS A 1 264 ? 24.322 -7.692 -29.653 1.00 63.41 264 HIS A CA 1
ATOM 2130 C C . HIS A 1 264 ? 25.528 -8.493 -29.133 1.00 63.41 264 HIS A C 1
ATOM 2132 O O . HIS A 1 264 ? 26.634 -8.305 -29.632 1.00 63.41 264 HIS A O 1
ATOM 2138 N N . GLY A 1 265 ? 25.324 -9.403 -28.175 1.00 55.69 265 GLY A N 1
ATOM 2139 C CA . GLY A 1 265 ? 26.353 -10.314 -27.669 1.00 55.69 265 GLY A CA 1
ATOM 2140 C C . GLY A 1 265 ? 26.810 -11.368 -28.683 1.00 55.69 265 GLY A C 1
ATOM 2141 O O . GLY A 1 265 ? 27.950 -11.803 -28.607 1.00 55.69 265 GLY A O 1
ATOM 2142 N N . ASP A 1 266 ? 25.972 -11.712 -29.666 1.00 48.41 266 ASP A N 1
ATOM 2143 C CA . ASP A 1 266 ? 26.316 -12.632 -30.766 1.00 48.41 266 ASP A CA 1
ATOM 2144 C C . ASP A 1 266 ? 27.125 -11.967 -31.908 1.00 48.41 266 ASP A C 1
ATOM 2146 O O . ASP A 1 266 ? 27.447 -12.619 -32.903 1.00 48.41 266 ASP A O 1
ATOM 2150 N N . GLN A 1 267 ? 27.447 -10.668 -31.806 1.00 44.62 267 GLN A N 1
ATOM 2151 C CA . GLN A 1 267 ? 28.227 -9.920 -32.810 1.00 44.62 267 GLN A CA 1
ATOM 2152 C C . GLN A 1 267 ? 29.677 -9.608 -32.384 1.00 44.62 267 GLN A C 1
ATOM 2154 O O . GLN A 1 267 ? 30.353 -8.834 -33.068 1.00 44.62 267 GLN A O 1
ATOM 2159 N N . VAL A 1 268 ? 30.168 -10.209 -31.293 1.00 40.62 268 VAL A N 1
ATOM 2160 C CA . VAL A 1 268 ? 31.557 -10.097 -30.799 1.00 40.62 268 VAL A CA 1
ATOM 2161 C C . VAL A 1 268 ? 32.203 -11.475 -30.753 1.00 40.62 268 VAL A C 1
ATOM 2163 O O . VAL A 1 268 ? 33.369 -11.581 -31.196 1.00 40.62 268 VAL A O 1
#

Sequence (268 aa):
MSLIAGYEQFSSEFLSLQRQVARRMRTLQAFAHQSHHLLPNNQLEKLASSWSMIEQGWQRDSVMENFEFHSHFIEQLLQIMMLLARRMERPVADEFVGIDSASPEKTNAGLSARKQAFSQVGLLVFVCNQLPSLIEQVAKIRGLSTLAASRGSVDELELGKLKYFIQGTRVQYEKVRNQADRLGENTDNRIPALPLIKAYEFKLMFLLTTVEKEVMEPRAIRMDSSQLFSLATEIIDAYLKVVDEGLTLLYLWQEESLDLWHKHGDQV